Protein AF-A0A9W9UP99-F1 (afdb_monomer_lite)

Secondary structure (DSSP, 8-state):
--HHHHHHIIIIIITT--GGGS-GGGT----PPPPP----------------SS-HHHHHHHHHHHHHHHHHTTT-SS--TTHHHHHHHHHHHHHHHHHT-TTGGG-TTSHHHHHHHHHHHHHHHHH-TTGGG-HHHHHHHHHHHHHHHHHHHTT-TTGGGGHHHHHHHHHH--SHHHHHHHHHHHHHHGGGS-HHHHHHHHHHHHHHHHHHHTT-TTTT----------------

Foldseek 3Di:
DACVLLCVCLPDPLVLDDLVPNDPVLQDDDDDDDDDDDDDDDDDDPPPCPPQLDDSNRLNVLSSLLSVLLVVQVVPPARPPVSVVSLVVSVVVLVVSCVPDPVNVVPLLPLSVLLSLLSVLSSQCSRPQQCLPPPVLQVSLVVNLVSLLVCLPPPPVRNSSSLSSLQSSLLSDQDPVSVVSSVVSLVSCCVPDDNVSSCSSVVLSVQLNVCVVVVHGSSSRSNDDPDPPPPDPDDD

Structure (mmCIF, N/CA/C/O backbone):
data_AF-A0A9W9UP99-F1
#
_entry.id   AF-A0A9W9UP99-F1
#
loop_
_atom_site.group_PDB
_atom_site.id
_atom_site.type_symbol
_atom_site.label_atom_id
_atom_site.label_alt_id
_atom_site.label_comp_id
_atom_site.label_asym_id
_atom_site.label_entity_id
_atom_site.label_seq_id
_atom_site.pdbx_PDB_ins_code
_atom_site.Cartn_x
_atom_site.Cartn_y
_atom_site.Cartn_z
_atom_site.occupancy
_atom_site.B_iso_or_equiv
_atom_site.auth_seq_id
_atom_site.auth_comp_id
_atom_site.auth_asym_id
_atom_site.auth_atom_id
_atom_site.pdbx_PDB_model_num
ATOM 1 N N . MET A 1 1 ? 16.309 1.798 -7.156 1.00 61.31 1 MET A N 1
ATOM 2 C CA . MET A 1 1 ? 15.703 1.018 -6.048 1.00 61.31 1 MET A CA 1
ATOM 3 C C . MET A 1 1 ? 16.059 -0.466 -6.122 1.00 61.31 1 MET A C 1
ATOM 5 O O . MET A 1 1 ? 16.195 -0.955 -7.239 1.00 61.31 1 MET A O 1
ATOM 9 N N . SER A 1 2 ? 16.214 -1.173 -4.991 1.00 70.31 2 SER A N 1
ATOM 10 C CA . SER A 1 2 ? 16.632 -2.596 -4.912 1.00 70.31 2 SER A CA 1
ATOM 11 C C . SER A 1 2 ? 15.657 -3.518 -4.159 1.00 70.31 2 SER A C 1
ATOM 13 O O . SER A 1 2 ? 14.706 -3.074 -3.529 1.00 70.31 2 SER A O 1
ATOM 15 N N . LEU A 1 3 ? 15.921 -4.829 -4.185 1.00 78.19 3 LEU A N 1
ATOM 16 C CA . LEU A 1 3 ? 15.217 -5.852 -3.397 1.00 78.19 3 LEU A CA 1
ATOM 17 C C . LEU A 1 3 ? 15.297 -5.615 -1.867 1.00 78.19 3 LEU A C 1
ATOM 19 O O . LEU A 1 3 ? 14.495 -6.161 -1.113 1.00 78.19 3 LEU A O 1
ATOM 23 N N . SER A 1 4 ? 16.238 -4.786 -1.399 1.00 81.81 4 SER A N 1
ATOM 24 C CA . SER A 1 4 ? 16.529 -4.574 0.026 1.00 81.81 4 SER A CA 1
ATOM 25 C C . SER A 1 4 ? 15.331 -4.047 0.826 1.00 81.81 4 SER A C 1
ATOM 27 O O . SER A 1 4 ? 14.939 -4.653 1.824 1.00 81.81 4 SER A O 1
ATOM 29 N N . TYR A 1 5 ? 14.690 -2.961 0.379 1.00 82.62 5 TYR A N 1
ATOM 30 C CA . TYR A 1 5 ? 13.568 -2.370 1.122 1.00 82.62 5 TYR A CA 1
ATOM 31 C C . TYR A 1 5 ? 12.284 -3.208 1.014 1.00 82.62 5 TYR A C 1
ATOM 33 O O . TYR A 1 5 ? 11.468 -3.208 1.932 1.00 82.62 5 TYR A O 1
ATOM 41 N N . VAL A 1 6 ? 12.118 -3.958 -0.081 1.00 82.00 6 VAL A N 1
ATOM 42 C CA . VAL A 1 6 ? 11.005 -4.902 -0.261 1.00 82.00 6 VAL A CA 1
ATOM 43 C C . VAL A 1 6 ? 11.140 -6.063 0.721 1.00 82.00 6 VAL A C 1
ATOM 45 O O . VAL A 1 6 ? 10.178 -6.404 1.406 1.00 82.00 6 VAL A O 1
ATOM 48 N N . ASN A 1 7 ? 12.349 -6.614 0.860 1.00 85.38 7 ASN A N 1
ATOM 49 C CA . ASN A 1 7 ? 12.640 -7.633 1.865 1.00 85.38 7 ASN A CA 1
ATOM 50 C C . ASN A 1 7 ? 12.453 -7.089 3.282 1.00 85.38 7 ASN A C 1
ATOM 52 O O . ASN A 1 7 ? 11.871 -7.777 4.115 1.00 85.38 7 ASN A O 1
ATOM 56 N N . PHE A 1 8 ? 12.889 -5.853 3.554 1.00 84.81 8 PHE A N 1
ATOM 57 C CA . PHE A 1 8 ? 12.628 -5.199 4.837 1.00 84.81 8 PHE A CA 1
ATOM 58 C C . PHE A 1 8 ? 11.124 -5.124 5.128 1.00 84.81 8 PHE A C 1
ATOM 60 O O . PHE A 1 8 ? 10.683 -5.549 6.194 1.00 84.81 8 PHE A O 1
ATOM 67 N N . PHE A 1 9 ? 10.328 -4.652 4.166 1.00 85.06 9 PHE A N 1
ATOM 68 C CA . PHE A 1 9 ? 8.878 -4.570 4.309 1.00 85.06 9 PHE A CA 1
ATOM 69 C C . PHE A 1 9 ? 8.251 -5.945 4.563 1.00 85.06 9 PHE A C 1
ATOM 71 O O . PHE A 1 9 ? 7.466 -6.106 5.491 1.00 85.06 9 PHE A O 1
ATOM 78 N N . SER A 1 10 ? 8.633 -6.959 3.792 1.00 85.31 10 SER A N 1
ATOM 79 C CA . SER A 1 10 ? 8.100 -8.309 3.965 1.00 85.31 10 SER A CA 1
ATOM 80 C C . SER A 1 10 ? 8.468 -8.920 5.316 1.00 85.31 10 SER A C 1
ATOM 82 O O . SER A 1 10 ? 7.603 -9.389 6.052 1.00 85.31 10 SER A O 1
ATOM 84 N N . GLU A 1 11 ? 9.756 -8.917 5.665 1.00 82.88 11 GLU A N 1
ATOM 85 C CA . GLU A 1 11 ? 10.251 -9.613 6.854 1.00 82.88 11 GLU A CA 1
ATOM 86 C C . GLU A 1 11 ? 9.857 -8.935 8.163 1.00 82.88 11 GLU A C 1
ATOM 88 O O . GLU A 1 11 ? 9.668 -9.626 9.167 1.00 82.88 11 GLU A O 1
ATOM 93 N N . TRP A 1 12 ? 9.738 -7.607 8.160 1.00 79.38 12 TRP A N 1
ATOM 94 C CA . TRP A 1 12 ? 9.535 -6.835 9.383 1.00 79.38 12 TRP A CA 1
ATOM 95 C C . TRP A 1 12 ? 8.151 -6.206 9.482 1.00 79.38 12 TRP A C 1
ATOM 97 O O . TRP A 1 12 ? 7.572 -6.221 10.565 1.00 79.38 12 TRP A O 1
ATOM 107 N N . ILE A 1 13 ? 7.603 -5.693 8.376 1.00 79.19 13 ILE A N 1
ATOM 108 C CA . ILE A 1 13 ? 6.346 -4.933 8.388 1.00 79.19 13 ILE A CA 1
ATOM 109 C C . ILE A 1 13 ? 5.137 -5.838 8.135 1.00 79.19 13 ILE A C 1
ATOM 111 O O . ILE A 1 13 ? 4.171 -5.780 8.891 1.00 79.19 13 ILE A O 1
ATOM 115 N N . LEU A 1 14 ? 5.163 -6.693 7.107 1.00 80.06 14 LEU A N 1
ATOM 116 C CA . LEU A 1 14 ? 4.028 -7.581 6.810 1.00 80.06 14 LEU A CA 1
ATOM 117 C C . LEU A 1 14 ? 3.877 -8.696 7.835 1.00 80.06 14 LEU A C 1
ATOM 119 O O . LEU A 1 14 ? 2.768 -8.988 8.274 1.00 80.06 14 LEU A O 1
ATOM 123 N N . LYS A 1 15 ? 4.996 -9.274 8.279 1.00 80.19 15 LYS A N 1
ATOM 124 C CA . LYS A 1 15 ? 4.998 -10.273 9.356 1.00 80.19 15 LYS A CA 1
ATOM 125 C C . LYS A 1 15 ? 4.692 -9.675 10.736 1.00 80.19 15 LYS A C 1
ATOM 127 O O . LYS A 1 15 ? 4.774 -10.408 11.716 1.00 80.19 15 LYS A O 1
ATOM 132 N N . SER A 1 16 ? 4.351 -8.380 10.803 1.00 66.25 16 SER A N 1
ATOM 133 C CA . SER A 1 16 ? 3.881 -7.661 11.996 1.00 66.25 16 SER A CA 1
ATOM 134 C C . SER A 1 16 ? 4.732 -7.955 13.230 1.00 66.25 16 SER A C 1
ATOM 136 O O . SER A 1 16 ? 4.224 -8.277 14.303 1.00 66.25 16 SER A O 1
ATOM 138 N N . ARG A 1 17 ? 6.060 -7.922 13.057 1.00 65.81 17 ARG A N 1
ATOM 139 C CA . ARG A 1 17 ? 6.986 -8.164 14.164 1.00 65.81 17 ARG A CA 1
ATOM 140 C C . ARG A 1 17 ? 6.977 -6.964 15.096 1.00 65.81 17 ARG A C 1
ATOM 142 O O . ARG A 1 17 ? 6.824 -5.829 14.639 1.00 65.81 17 ARG A O 1
ATOM 149 N N . ASP A 1 18 ? 7.192 -7.230 16.380 1.00 67.88 18 ASP A N 1
ATOM 150 C CA . ASP A 1 18 ? 7.364 -6.186 17.383 1.00 67.88 18 ASP A CA 1
ATOM 151 C C . ASP A 1 18 ? 8.399 -5.156 16.882 1.00 67.88 18 ASP A C 1
ATOM 153 O O . ASP A 1 18 ? 9.537 -5.537 16.561 1.00 67.88 18 ASP A O 1
ATOM 157 N N . PRO A 1 19 ? 8.016 -3.871 16.751 1.00 67.81 19 PRO A N 1
ATOM 158 C CA . PRO A 1 19 ? 8.920 -2.837 16.275 1.00 67.81 19 PRO A CA 1
ATOM 159 C C . PRO A 1 19 ? 10.180 -2.675 17.133 1.00 67.81 19 PRO A C 1
ATOM 161 O O . PRO A 1 19 ? 11.185 -2.188 16.609 1.00 67.81 19 PRO A O 1
ATOM 164 N N . GLU A 1 20 ? 10.159 -3.089 18.405 1.00 66.31 20 GLU A N 1
ATOM 165 C CA . GLU A 1 20 ? 11.327 -3.065 19.298 1.00 66.31 20 GLU A CA 1
ATOM 166 C C . GLU A 1 20 ? 12.434 -4.038 18.859 1.00 66.31 20 GLU A C 1
ATOM 168 O O . GLU A 1 20 ? 13.591 -3.881 19.243 1.00 66.31 20 GLU A O 1
ATOM 173 N N . ILE A 1 21 ? 12.110 -5.011 18.001 1.00 63.62 21 ILE A N 1
ATOM 174 C CA . ILE A 1 21 ? 13.052 -6.017 17.489 1.00 63.62 21 ILE A CA 1
ATOM 175 C C . ILE A 1 21 ? 13.671 -5.572 16.148 1.00 63.62 21 ILE A C 1
ATOM 177 O O . ILE A 1 21 ? 14.604 -6.210 15.659 1.00 63.62 21 ILE A O 1
ATOM 181 N N . ILE A 1 22 ? 13.197 -4.474 15.537 1.00 66.81 22 ILE A N 1
ATOM 182 C CA . ILE A 1 22 ? 13.745 -3.973 14.266 1.00 66.81 22 ILE A CA 1
ATOM 183 C C . ILE A 1 22 ? 15.169 -3.431 14.506 1.00 66.81 22 ILE A C 1
ATOM 185 O O . ILE A 1 22 ? 15.303 -2.420 15.200 1.00 66.81 22 ILE A O 1
ATOM 189 N N . PRO A 1 23 ? 16.223 -4.029 13.910 1.00 60.41 23 PRO A N 1
ATOM 190 C CA . PRO A 1 23 ? 17.607 -3.647 14.188 1.00 60.41 23 PRO A CA 1
ATOM 191 C C . PRO A 1 23 ? 17.914 -2.193 13.779 1.00 60.41 23 PRO A C 1
ATOM 193 O O . PRO A 1 23 ? 17.614 -1.768 12.657 1.00 60.41 23 PRO A O 1
ATOM 196 N N . ASP A 1 24 ? 18.516 -1.415 14.686 1.00 57.28 24 ASP A N 1
ATOM 197 C CA . ASP A 1 24 ? 18.863 0.003 14.474 1.00 57.28 24 ASP A CA 1
ATOM 198 C C . ASP A 1 24 ? 19.991 0.220 13.457 1.00 57.28 24 ASP A C 1
ATOM 200 O O . ASP A 1 24 ? 20.064 1.243 12.768 1.00 57.28 24 ASP A O 1
ATOM 204 N N . ASP A 1 25 ? 20.853 -0.774 13.323 1.00 51.09 25 ASP A N 1
ATOM 205 C CA . ASP A 1 25 ? 22.004 -0.862 12.433 1.00 51.09 25 ASP A CA 1
ATOM 206 C C . ASP A 1 25 ? 21.633 -0.966 10.945 1.00 51.09 25 ASP A C 1
ATOM 208 O O . ASP A 1 25 ? 22.472 -0.690 10.089 1.00 51.09 25 ASP A O 1
ATOM 212 N N . ILE A 1 26 ? 20.362 -1.223 10.613 1.00 52.69 26 ILE A N 1
ATOM 213 C CA . ILE A 1 26 ? 19.856 -1.136 9.232 1.00 52.69 26 ILE A CA 1
ATOM 214 C C . ILE A 1 26 ? 19.637 0.339 8.808 1.00 52.69 26 ILE A C 1
ATOM 216 O O . ILE A 1 26 ? 19.602 0.646 7.617 1.00 52.69 26 ILE A O 1
ATOM 220 N N . ALA A 1 27 ? 19.562 1.285 9.760 1.00 44.72 27 ALA A N 1
ATOM 221 C CA . ALA A 1 27 ? 19.281 2.706 9.499 1.00 44.72 27 ALA A CA 1
ATOM 222 C C . ALA A 1 27 ? 20.330 3.706 10.048 1.00 44.72 27 ALA A C 1
ATOM 224 O O . ALA A 1 27 ? 20.298 4.886 9.687 1.00 44.72 27 ALA A O 1
ATOM 225 N N . GLY A 1 28 ? 21.280 3.277 10.884 1.00 35.28 28 GLY A N 1
ATOM 226 C CA . GLY A 1 28 ? 22.115 4.146 11.728 1.00 35.28 28 GLY A CA 1
ATOM 227 C C . GLY A 1 28 ? 22.890 5.272 11.024 1.00 35.28 28 GLY A C 1
ATOM 228 O O . GLY A 1 28 ? 23.919 5.046 10.386 1.00 35.28 28 GLY A O 1
ATOM 229 N N . GLY A 1 29 ? 22.421 6.515 11.165 1.00 34.72 29 GLY A N 1
ATOM 230 C CA . GLY A 1 29 ? 23.168 7.722 10.804 1.00 34.72 29 GLY A CA 1
ATOM 231 C C . GLY A 1 29 ? 22.335 8.990 10.953 1.00 34.72 29 GLY A C 1
ATOM 232 O O . GLY A 1 29 ? 21.559 9.327 10.066 1.00 34.72 29 GLY A O 1
ATOM 233 N N . GLN A 1 30 ? 22.512 9.701 12.070 1.00 34.34 30 GLN A N 1
ATOM 234 C CA . GLN A 1 30 ? 22.048 11.080 12.206 1.00 34.34 30 GLN A CA 1
ATOM 235 C C . GLN A 1 30 ? 22.636 11.932 11.075 1.00 34.34 30 GLN A C 1
ATOM 237 O O . GLN A 1 30 ? 23.843 11.895 10.831 1.00 34.34 30 GLN A O 1
ATOM 242 N N . ALA A 1 31 ? 21.794 12.712 10.401 1.00 33.53 31 ALA A N 1
ATOM 243 C CA . ALA A 1 31 ? 22.246 13.703 9.438 1.00 33.53 31 ALA A CA 1
ATOM 244 C C . ALA A 1 31 ? 23.103 14.759 10.160 1.00 33.53 31 ALA A C 1
ATOM 246 O O . ALA A 1 31 ? 22.591 15.556 10.944 1.00 33.53 31 ALA A O 1
ATOM 247 N N . SER A 1 32 ? 24.413 14.754 9.908 1.00 29.27 32 SER A N 1
ATOM 248 C CA . SER A 1 32 ? 25.272 15.916 10.158 1.00 29.27 32 SER A CA 1
ATOM 249 C C . SER A 1 32 ? 25.276 16.831 8.926 1.00 29.27 32 SER A C 1
ATOM 251 O O . SER A 1 32 ? 25.197 16.331 7.802 1.00 29.27 32 SER A O 1
ATOM 253 N N . PRO A 1 33 ? 25.364 18.160 9.108 1.00 31.75 33 PRO A N 1
ATOM 254 C CA . PRO A 1 33 ? 25.247 19.129 8.023 1.00 31.75 33 PRO A CA 1
ATOM 255 C C . PRO A 1 33 ? 26.478 19.105 7.107 1.00 31.75 33 PRO A C 1
ATOM 257 O O . PRO A 1 33 ? 27.619 19.135 7.570 1.00 31.75 33 PRO A O 1
ATOM 260 N N . ILE A 1 34 ? 26.238 19.075 5.794 1.00 31.03 34 ILE A N 1
ATOM 261 C CA . ILE A 1 34 ? 27.274 19.139 4.758 1.00 31.03 34 ILE A CA 1
ATOM 262 C C . ILE A 1 34 ? 27.926 20.527 4.792 1.00 31.03 34 ILE A C 1
ATOM 264 O O . ILE A 1 34 ? 27.272 21.542 4.556 1.00 31.03 34 ILE A O 1
ATOM 268 N N . ALA A 1 35 ? 29.228 20.559 5.080 1.00 29.83 35 ALA A N 1
ATOM 269 C CA . ALA A 1 35 ? 30.069 21.737 4.926 1.00 29.83 35 ALA A CA 1
ATOM 270 C C . ALA A 1 35 ? 30.446 21.936 3.449 1.00 29.83 35 ALA A C 1
ATOM 272 O O . ALA A 1 35 ? 30.896 21.014 2.769 1.00 29.83 35 ALA A O 1
ATOM 273 N N . THR A 1 36 ? 30.272 23.164 2.971 1.00 35.72 36 THR A N 1
ATOM 274 C CA . THR A 1 36 ? 30.598 23.632 1.622 1.00 35.72 36 THR A CA 1
ATOM 275 C C . THR A 1 36 ? 32.110 23.640 1.376 1.00 35.72 36 THR A C 1
ATOM 277 O O . THR A 1 36 ? 32.850 24.268 2.130 1.00 35.72 36 THR A O 1
ATOM 280 N N . ALA A 1 37 ? 32.568 23.050 0.269 1.00 30.91 37 ALA A N 1
ATOM 281 C CA . ALA A 1 37 ? 33.884 23.339 -0.303 1.00 30.91 37 ALA A CA 1
ATOM 282 C C . ALA A 1 37 ? 33.800 23.409 -1.838 1.00 30.91 37 ALA A C 1
ATOM 284 O O . ALA A 1 37 ? 33.371 22.467 -2.499 1.00 30.91 37 ALA A O 1
ATOM 285 N N . GLN A 1 38 ? 34.182 24.566 -2.385 1.00 34.59 38 GLN A N 1
ATOM 286 C CA . GLN A 1 38 ? 34.299 24.859 -3.816 1.00 34.59 38 GLN A CA 1
ATOM 287 C C . GLN A 1 38 ? 35.586 24.257 -4.410 1.00 34.59 38 GLN A C 1
ATOM 289 O O . GLN A 1 38 ? 36.619 24.260 -3.743 1.00 34.59 38 GLN A O 1
ATOM 294 N N . GLY A 1 39 ? 35.555 23.860 -5.692 1.00 29.34 39 GLY A N 1
ATOM 295 C CA . GLY A 1 39 ? 36.766 23.482 -6.439 1.00 29.34 39 GLY A CA 1
ATOM 296 C C . GLY A 1 39 ? 36.571 22.954 -7.875 1.00 29.34 39 GLY A C 1
ATOM 297 O O . GLY A 1 39 ? 36.727 21.768 -8.101 1.00 29.34 39 GLY A O 1
ATOM 298 N N . VAL A 1 40 ? 36.246 23.852 -8.818 1.00 33.53 40 VAL A N 1
ATOM 299 C CA . VAL A 1 40 ? 36.766 24.005 -10.210 1.00 33.53 40 VAL A CA 1
ATOM 300 C C . VAL A 1 40 ? 36.931 22.786 -11.177 1.00 33.53 40 VAL A C 1
ATOM 302 O O . VAL A 1 40 ? 37.865 22.007 -11.053 1.00 33.53 40 VAL A O 1
ATOM 305 N N . ASN A 1 41 ? 36.101 22.798 -12.244 1.00 34.28 41 ASN A N 1
ATOM 306 C CA . ASN A 1 41 ? 36.260 22.436 -13.687 1.00 34.28 41 ASN A CA 1
ATOM 307 C C . ASN A 1 41 ? 36.872 21.096 -14.192 1.00 34.28 41 ASN A C 1
ATOM 309 O O . ASN A 1 41 ? 38.082 20.915 -14.165 1.00 34.28 41 ASN A O 1
ATOM 313 N N . GLN A 1 42 ? 36.020 20.294 -14.877 1.00 36.00 42 GLN A N 1
ATOM 314 C CA . GLN A 1 42 ? 35.989 19.923 -16.331 1.00 36.00 42 GLN A CA 1
ATOM 315 C C . GLN A 1 42 ? 36.735 18.613 -16.699 1.00 36.00 42 GLN A C 1
ATOM 317 O O . GLN A 1 42 ? 37.829 18.394 -16.210 1.00 36.00 42 GLN A O 1
ATOM 322 N N . LEU A 1 43 ? 36.275 17.689 -17.563 1.00 32.62 43 LEU A N 1
ATOM 323 C CA . LEU A 1 43 ? 35.226 17.642 -18.599 1.00 32.62 43 LEU A CA 1
ATOM 324 C C . LEU A 1 43 ? 34.903 16.166 -18.961 1.00 32.62 43 LEU A C 1
ATOM 326 O O . LEU A 1 43 ? 35.809 15.341 -19.009 1.00 32.62 43 LEU A O 1
ATOM 330 N N . ALA A 1 44 ? 33.641 15.928 -19.342 1.00 38.28 44 ALA A N 1
ATOM 331 C CA . ALA A 1 44 ? 33.129 14.884 -20.245 1.00 38.28 44 ALA A CA 1
ATOM 332 C C . ALA A 1 44 ? 33.249 13.399 -19.833 1.00 38.28 44 ALA A C 1
ATOM 334 O O . ALA A 1 44 ? 34.084 12.656 -20.343 1.00 38.28 44 ALA A O 1
ATOM 335 N N . ALA A 1 45 ? 32.288 12.947 -19.027 1.00 34.62 45 ALA A N 1
ATOM 336 C CA . ALA A 1 45 ? 31.721 11.607 -19.149 1.00 34.62 45 ALA A CA 1
ATOM 337 C C . ALA A 1 45 ? 30.210 11.762 -19.381 1.00 34.62 45 ALA A C 1
ATOM 339 O O . ALA A 1 45 ? 29.585 12.668 -18.830 1.00 34.62 45 ALA A O 1
ATOM 340 N N . GLU A 1 46 ? 29.657 10.944 -20.269 1.00 38.41 46 GLU A N 1
ATOM 341 C CA . GLU A 1 46 ? 28.227 10.847 -20.550 1.00 38.41 46 GLU A CA 1
ATOM 342 C C . GLU A 1 46 ? 27.501 10.402 -19.273 1.00 38.41 46 GLU A C 1
ATOM 344 O O . GLU A 1 46 ? 27.457 9.217 -18.952 1.00 38.41 46 GLU A O 1
ATOM 349 N N . ASN A 1 47 ? 26.979 11.361 -18.510 1.00 35.81 47 ASN A N 1
ATOM 350 C CA . ASN A 1 47 ? 26.164 11.074 -17.339 1.00 35.81 47 ASN A CA 1
ATOM 351 C C . ASN A 1 47 ? 24.744 10.738 -17.800 1.00 35.81 47 ASN A C 1
ATOM 353 O O . ASN A 1 47 ? 23.903 11.621 -17.967 1.00 35.81 47 ASN A O 1
ATOM 357 N N . ASP A 1 48 ? 24.475 9.444 -17.949 1.00 43.00 48 ASP A N 1
ATOM 358 C CA . ASP A 1 48 ? 23.142 8.874 -17.736 1.00 43.00 48 ASP A CA 1
ATOM 359 C C . ASP A 1 48 ? 22.811 8.922 -16.228 1.00 43.00 48 ASP A C 1
ATOM 361 O O . ASP A 1 48 ? 22.575 7.911 -15.570 1.00 43.00 48 ASP A O 1
ATOM 365 N N . ASP A 1 49 ? 22.874 10.123 -15.641 1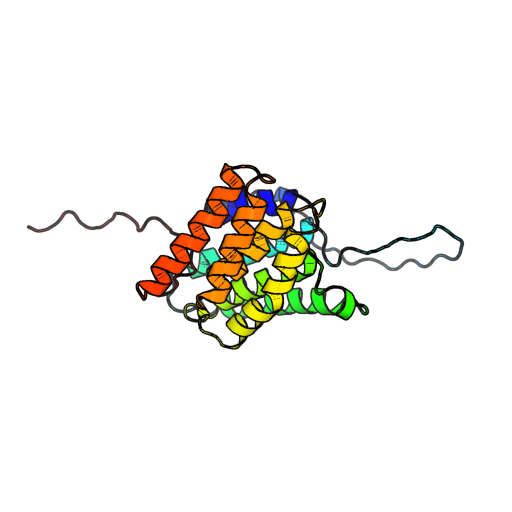.00 42.31 49 ASP A N 1
ATOM 366 C CA . ASP A 1 49 ? 22.533 10.368 -14.241 1.00 42.31 49 ASP A CA 1
ATOM 367 C C . ASP A 1 49 ? 21.018 10.510 -14.144 1.00 42.31 49 ASP A C 1
ATOM 369 O O . ASP A 1 49 ? 20.460 11.586 -13.910 1.00 42.31 49 ASP A O 1
ATOM 373 N N . THR A 1 50 ? 20.321 9.386 -14.291 1.00 48.91 50 THR A N 1
ATOM 374 C CA . THR A 1 50 ? 18.984 9.277 -13.713 1.00 48.91 50 THR A CA 1
ATOM 375 C C . THR A 1 50 ? 19.165 9.169 -12.199 1.00 48.91 50 THR A C 1
ATOM 377 O O . THR A 1 50 ? 19.113 8.084 -11.624 1.00 48.91 50 THR A O 1
ATOM 380 N N . GLN A 1 51 ? 19.465 10.295 -11.546 1.00 53.25 51 GLN A N 1
ATOM 381 C CA . GLN A 1 51 ? 19.605 10.358 -10.096 1.00 53.25 51 GLN A CA 1
ATOM 382 C C . GLN A 1 51 ? 18.285 9.863 -9.473 1.00 53.25 51 GLN A C 1
ATOM 384 O O . GLN A 1 51 ? 17.217 10.446 -9.701 1.00 53.25 51 GLN A O 1
ATOM 389 N N . SER A 1 52 ? 18.371 8.743 -8.748 1.00 58.78 52 SER A N 1
ATOM 390 C CA . SER A 1 52 ? 17.300 8.170 -7.920 1.00 58.78 52 SER A CA 1
ATOM 391 C C . SER A 1 52 ? 16.735 9.280 -7.032 1.00 58.78 52 SER A C 1
ATOM 393 O O . SER A 1 52 ? 17.514 9.961 -6.364 1.00 58.78 52 SER A O 1
ATOM 395 N N . ILE A 1 53 ? 15.413 9.485 -7.030 1.00 65.56 53 ILE A N 1
ATOM 396 C CA . ILE A 1 53 ? 14.766 10.533 -6.208 1.00 65.56 53 ILE A CA 1
ATOM 397 C C . ILE A 1 53 ? 15.013 10.248 -4.725 1.00 65.56 53 ILE A C 1
ATOM 399 O O . ILE A 1 53 ? 15.212 11.154 -3.925 1.00 65.56 53 ILE A O 1
ATOM 403 N N . ILE A 1 54 ? 15.012 8.964 -4.385 1.00 74.50 54 ILE A N 1
ATOM 404 C CA . ILE A 1 54 ? 15.219 8.450 -3.043 1.00 74.50 54 ILE A CA 1
ATOM 405 C C . ILE A 1 54 ? 16.084 7.196 -3.132 1.00 74.50 54 ILE A C 1
ATOM 407 O O . ILE A 1 54 ? 15.883 6.367 -4.025 1.00 74.50 54 ILE A O 1
ATOM 411 N N . ASP A 1 55 ? 17.067 7.054 -2.247 1.00 81.62 55 ASP A N 1
ATOM 412 C CA . ASP A 1 55 ? 17.844 5.816 -2.155 1.00 81.62 55 ASP A CA 1
ATOM 413 C C . ASP A 1 55 ? 17.137 4.765 -1.273 1.00 81.62 55 ASP A C 1
ATOM 415 O O . ASP A 1 55 ? 16.181 5.050 -0.545 1.00 81.62 55 ASP A O 1
ATOM 419 N N . ASP A 1 56 ? 17.594 3.510 -1.330 1.00 81.06 56 ASP A N 1
ATOM 420 C CA . ASP A 1 56 ? 16.958 2.425 -0.570 1.00 81.06 56 ASP A CA 1
ATOM 421 C C . ASP A 1 56 ? 17.018 2.649 0.947 1.00 81.06 56 ASP A C 1
ATOM 423 O O . ASP A 1 56 ? 16.141 2.190 1.678 1.00 81.06 56 ASP A O 1
ATOM 427 N N . ARG A 1 57 ? 18.038 3.358 1.441 1.00 83.44 57 ARG A N 1
ATOM 428 C CA . ARG A 1 57 ? 18.216 3.617 2.870 1.00 83.44 57 ARG A CA 1
ATOM 429 C C . ARG A 1 57 ? 17.191 4.630 3.361 1.00 83.44 57 ARG A C 1
ATOM 431 O O . ARG A 1 57 ? 16.575 4.422 4.406 1.00 83.44 57 ARG A O 1
ATOM 438 N N . GLN A 1 58 ? 16.993 5.704 2.607 1.00 85.38 58 GLN A N 1
ATOM 439 C CA . GLN A 1 58 ? 15.954 6.693 2.858 1.00 85.38 58 GLN A CA 1
ATOM 440 C C . GLN A 1 58 ? 14.566 6.038 2.800 1.00 85.38 58 GLN A C 1
ATOM 442 O O . GLN A 1 58 ? 13.761 6.239 3.710 1.00 85.38 58 GLN A O 1
ATOM 447 N N . MET A 1 59 ? 14.316 5.171 1.810 1.00 86.94 59 MET A N 1
ATOM 448 C CA . MET A 1 59 ? 13.063 4.413 1.703 1.00 86.94 59 MET A CA 1
ATOM 449 C C . MET A 1 59 ? 12.821 3.508 2.923 1.00 86.94 59 MET A C 1
ATOM 451 O O . MET A 1 59 ? 11.738 3.537 3.506 1.00 86.94 59 MET A O 1
ATOM 455 N N . ILE A 1 60 ? 13.828 2.745 3.365 1.00 87.94 60 ILE A N 1
ATOM 456 C CA . ILE A 1 60 ? 13.737 1.919 4.584 1.00 87.94 60 ILE A CA 1
AT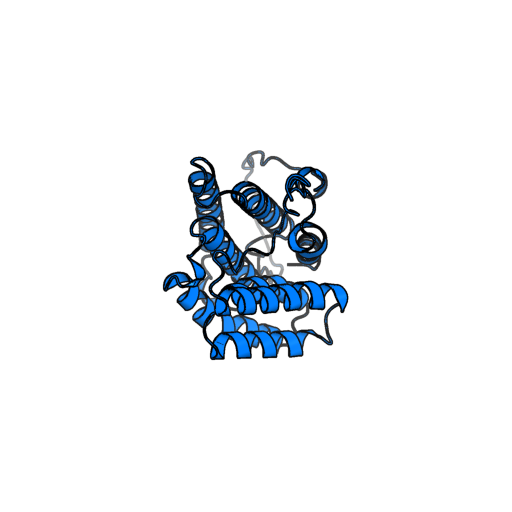OM 457 C C . ILE A 1 60 ? 13.456 2.790 5.816 1.00 87.94 60 ILE A C 1
ATOM 459 O O . ILE A 1 60 ? 12.615 2.435 6.644 1.00 87.94 60 ILE A O 1
ATOM 463 N N . GLY A 1 61 ? 14.117 3.946 5.928 1.00 88.56 61 GLY A N 1
ATOM 464 C CA . GLY A 1 61 ? 13.895 4.900 7.013 1.00 88.56 61 GLY A CA 1
ATOM 465 C C . GLY A 1 61 ? 12.451 5.406 7.071 1.00 88.56 61 GLY A C 1
ATOM 466 O O . GLY A 1 61 ? 11.850 5.428 8.150 1.00 88.56 61 GLY A O 1
ATOM 467 N N . LEU A 1 62 ? 11.870 5.752 5.918 1.00 90.44 62 LEU A N 1
ATOM 468 C CA . LEU A 1 62 ? 10.463 6.146 5.812 1.00 90.44 62 LEU A CA 1
ATOM 469 C C . LEU A 1 62 ? 9.529 4.991 6.178 1.00 90.44 62 LEU A C 1
ATOM 471 O O . LEU A 1 62 ? 8.662 5.162 7.032 1.00 90.44 62 LEU A O 1
ATOM 475 N N . LEU A 1 63 ? 9.739 3.803 5.602 1.00 90.88 63 LEU A N 1
ATOM 476 C CA . LEU A 1 63 ? 8.939 2.611 5.891 1.00 90.88 63 LEU A CA 1
ATOM 477 C C . LEU A 1 63 ? 8.923 2.280 7.384 1.00 90.88 63 LEU A C 1
ATOM 479 O O . LEU A 1 63 ? 7.856 2.046 7.946 1.00 90.88 63 LEU A O 1
ATOM 483 N N . ARG A 1 64 ? 10.085 2.317 8.047 1.00 89.00 64 ARG A N 1
ATOM 484 C CA . ARG A 1 64 ? 10.194 2.071 9.490 1.00 89.00 64 ARG A CA 1
ATOM 485 C C . ARG A 1 64 ? 9.418 3.109 10.298 1.00 89.00 64 ARG A C 1
ATOM 487 O O . ARG A 1 64 ? 8.686 2.742 11.210 1.00 89.00 64 ARG A O 1
ATOM 494 N N . ARG A 1 65 ? 9.555 4.399 9.979 1.00 91.75 65 ARG A N 1
ATOM 495 C CA . ARG A 1 65 ? 8.869 5.481 10.710 1.00 91.75 65 ARG A CA 1
ATOM 496 C C . ARG A 1 65 ? 7.355 5.433 10.529 1.00 91.75 65 ARG A C 1
ATOM 498 O O . ARG A 1 65 ? 6.632 5.631 11.502 1.00 91.75 65 ARG A O 1
ATOM 505 N N . ILE A 1 66 ? 6.880 5.132 9.321 1.00 92.12 66 ILE A N 1
ATOM 506 C CA . ILE A 1 66 ? 5.446 4.963 9.060 1.00 92.12 66 ILE A CA 1
ATOM 507 C C . ILE A 1 66 ? 4.927 3.697 9.753 1.00 92.12 66 ILE A C 1
ATOM 509 O O . ILE A 1 66 ? 3.866 3.745 10.368 1.00 92.12 66 ILE A O 1
ATOM 513 N N . TYR A 1 67 ? 5.691 2.599 9.744 1.00 90.69 67 TYR A N 1
ATOM 514 C CA . TYR A 1 67 ? 5.342 1.380 10.478 1.00 90.69 67 TYR A CA 1
ATOM 515 C C . TYR A 1 67 ? 5.199 1.626 11.979 1.00 90.69 67 TYR A C 1
ATOM 517 O O . TYR A 1 67 ? 4.192 1.245 12.563 1.00 90.69 67 TYR A O 1
ATOM 525 N N . LEU A 1 68 ? 6.167 2.312 12.595 1.00 88.62 68 LEU A N 1
ATOM 526 C CA . LEU A 1 68 ? 6.117 2.672 14.014 1.00 88.62 68 LEU A CA 1
ATOM 527 C C . LEU A 1 68 ? 4.868 3.488 14.343 1.00 88.62 68 LEU A C 1
ATOM 529 O O . LEU A 1 68 ? 4.192 3.214 15.331 1.00 88.62 68 LEU A O 1
ATOM 533 N N . LEU A 1 69 ? 4.537 4.460 13.494 1.00 89.38 69 LEU A N 1
ATOM 534 C CA . LEU A 1 69 ? 3.327 5.254 13.650 1.00 89.38 69 LEU A CA 1
ATOM 535 C C . LEU A 1 69 ? 2.057 4.397 13.496 1.00 89.38 69 LEU A C 1
ATOM 537 O O . LEU A 1 69 ? 1.119 4.542 14.279 1.00 89.38 69 LEU A O 1
ATOM 541 N N . HIS A 1 70 ? 2.026 3.490 12.515 1.00 89.44 70 HIS A N 1
ATOM 542 C CA . HIS A 1 70 ? 0.913 2.563 12.310 1.00 89.44 70 HIS A CA 1
ATOM 543 C C . HIS A 1 70 ? 0.706 1.678 13.545 1.00 89.44 70 HIS A C 1
ATOM 545 O O . HIS A 1 70 ? -0.395 1.617 14.086 1.00 89.44 70 HIS A O 1
ATOM 551 N N . TRP A 1 71 ? 1.786 1.083 14.048 1.00 85.56 71 TRP A N 1
ATOM 552 C CA . TRP A 1 71 ? 1.779 0.256 15.248 1.00 85.56 71 TRP A CA 1
ATOM 553 C C . TRP A 1 71 ? 1.278 1.025 16.475 1.00 85.56 71 TRP A C 1
ATOM 555 O O . TRP A 1 71 ? 0.425 0.543 17.210 1.00 85.56 71 TRP A O 1
ATOM 565 N N . GLN A 1 72 ? 1.754 2.254 16.690 1.00 84.25 72 GLN A N 1
ATOM 566 C CA . GLN A 1 72 ? 1.355 3.091 17.832 1.00 84.25 72 GLN A CA 1
ATOM 567 C C . GLN A 1 72 ? -0.117 3.529 17.799 1.00 84.25 72 GLN A C 1
ATOM 569 O O . GLN A 1 72 ? -0.665 3.908 18.833 1.00 84.25 72 GLN A O 1
ATOM 574 N N . THR A 1 73 ? -0.752 3.509 16.627 1.00 80.88 73 THR A N 1
ATOM 575 C CA . THR A 1 73 ? -2.136 3.970 16.411 1.00 80.88 73 THR A CA 1
ATOM 576 C C . THR A 1 73 ? -3.124 2.815 16.227 1.00 80.88 73 THR A C 1
ATOM 578 O O . THR A 1 73 ? -4.315 3.032 15.990 1.00 80.88 73 THR A O 1
ATOM 581 N N . GLU A 1 74 ? -2.655 1.573 16.321 1.00 75.44 74 GLU A N 1
ATOM 582 C CA . GLU A 1 74 ? -3.449 0.364 16.112 1.00 75.44 74 GLU A CA 1
ATOM 583 C C . GLU A 1 74 ? -4.609 0.246 17.112 1.00 75.44 74 GLU A C 1
ATOM 585 O O . GLU A 1 74 ? -5.759 0.109 16.699 1.00 75.44 74 GLU A O 1
ATOM 590 N N . ASP A 1 75 ? -4.338 0.433 18.404 1.00 67.44 75 ASP A N 1
ATOM 591 C CA . ASP A 1 75 ? -5.337 0.251 19.472 1.00 67.44 75 ASP A CA 1
ATOM 592 C C . ASP A 1 75 ? -6.300 1.435 19.628 1.00 67.44 75 ASP A C 1
ATOM 594 O O . ASP A 1 75 ? -7.199 1.428 20.471 1.00 67.44 75 ASP A O 1
ATOM 598 N N . THR A 1 76 ? -6.108 2.496 18.846 1.00 62.88 76 THR A N 1
ATOM 599 C CA . THR A 1 76 ? -6.852 3.739 19.015 1.00 62.88 76 THR A CA 1
ATOM 600 C C . THR A 1 76 ? -7.802 3.967 17.850 1.00 62.88 76 THR A C 1
ATOM 602 O O . THR A 1 76 ? -7.376 4.153 16.712 1.00 62.88 76 THR A O 1
ATOM 605 N N . SER A 1 77 ? -9.105 4.034 18.132 1.00 62.72 77 SER A N 1
ATOM 606 C CA . SER A 1 77 ? -10.124 4.447 17.150 1.00 62.72 77 SER A CA 1
ATOM 607 C C . SER A 1 77 ? -9.963 5.908 16.708 1.00 62.72 77 SER A C 1
ATOM 609 O O . SER A 1 77 ? -10.531 6.325 15.700 1.00 62.72 77 SER A O 1
ATOM 611 N N . THR A 1 78 ? -9.190 6.690 17.463 1.00 63.28 78 THR A N 1
ATOM 612 C CA . THR A 1 78 ? -8.839 8.082 17.180 1.00 63.28 78 THR A CA 1
ATOM 613 C C . THR A 1 78 ? -7.322 8.242 17.222 1.00 63.28 78 THR A C 1
ATOM 615 O O . THR A 1 78 ? -6.735 7.840 18.228 1.00 63.28 78 THR A O 1
ATOM 618 N N . PRO A 1 79 ? -6.684 8.865 16.216 1.00 64.50 79 PRO A N 1
ATOM 619 C CA . PRO A 1 79 ? -5.249 9.124 16.252 1.00 64.50 79 PRO A CA 1
ATOM 620 C C . PRO A 1 79 ? -4.874 9.870 17.535 1.00 64.50 79 PRO A C 1
ATOM 622 O O . PRO A 1 79 ? -5.560 10.819 17.926 1.00 64.50 79 PRO A O 1
ATOM 625 N N . SER A 1 80 ? -3.792 9.458 18.194 1.00 68.75 80 SER A N 1
ATOM 626 C CA . SER A 1 80 ? -3.294 10.169 19.372 1.00 68.75 80 SER A CA 1
ATOM 627 C C . SER A 1 80 ? -2.945 11.627 19.026 1.00 68.75 80 SER A C 1
ATOM 629 O O . SER A 1 80 ? -2.661 11.969 17.873 1.00 68.75 80 SER A O 1
ATOM 631 N N . SER A 1 81 ? -2.906 12.506 20.034 1.00 69.38 81 SER A N 1
ATOM 632 C CA . SER A 1 81 ? -2.500 13.910 19.847 1.00 69.38 81 SER A CA 1
ATOM 633 C C . SER A 1 81 ? -1.083 14.061 19.275 1.00 69.38 81 SER A C 1
ATOM 635 O O . SER A 1 81 ? -0.755 15.112 18.725 1.00 69.38 81 SER A O 1
ATOM 637 N N . THR A 1 82 ? -0.255 13.016 19.363 1.00 78.69 82 THR A N 1
ATOM 638 C CA . THR A 1 82 ? 1.097 12.955 18.796 1.00 78.69 82 THR A CA 1
ATOM 639 C C . THR A 1 82 ? 1.143 12.324 17.402 1.00 78.69 82 THR A C 1
ATOM 641 O O . THR A 1 82 ? 2.028 12.676 16.623 1.00 78.69 82 THR A O 1
ATOM 644 N N . ALA A 1 83 ? 0.181 11.467 17.045 1.00 79.81 83 ALA A N 1
ATOM 645 C CA . ALA A 1 83 ? 0.147 10.777 15.757 1.00 79.81 83 ALA A CA 1
ATOM 646 C C . ALA A 1 83 ? -0.086 11.732 14.579 1.00 79.81 83 ALA A C 1
ATOM 648 O O . ALA A 1 83 ? 0.576 11.616 13.550 1.00 79.81 83 ALA A O 1
ATOM 649 N N . ILE A 1 84 ? -0.982 12.714 14.732 1.00 81.75 84 ILE A N 1
ATOM 650 C CA . ILE A 1 84 ? -1.282 13.686 13.667 1.00 81.75 84 ILE A CA 1
ATOM 651 C C . ILE A 1 84 ? -0.050 14.552 13.330 1.00 81.75 84 ILE A C 1
ATOM 653 O O . ILE A 1 84 ? 0.312 14.616 12.153 1.00 81.75 84 ILE A O 1
ATOM 657 N N . PRO A 1 85 ? 0.647 15.183 14.301 1.00 84.75 85 PRO A N 1
ATOM 658 C CA . PRO A 1 85 ? 1.888 15.906 14.018 1.00 84.75 85 PRO A CA 1
ATOM 659 C C . PRO A 1 85 ? 2.983 15.039 13.384 1.00 84.75 85 PRO A C 1
ATOM 661 O O . PRO A 1 85 ? 3.677 15.499 12.478 1.00 84.75 85 PRO A O 1
ATOM 664 N N . GLN A 1 86 ? 3.137 13.786 13.829 1.00 86.69 86 GLN A N 1
ATOM 665 C CA . GLN A 1 86 ? 4.124 12.859 13.266 1.00 86.69 86 GLN A CA 1
ATOM 666 C C . GLN A 1 86 ? 3.795 12.485 11.815 1.00 86.69 86 GLN A C 1
ATOM 668 O O . GLN A 1 86 ? 4.672 12.558 10.954 1.00 86.69 86 GLN A O 1
ATOM 673 N N . ALA A 1 87 ? 2.531 12.159 11.526 1.00 85.56 87 ALA A N 1
ATOM 674 C CA . ALA A 1 87 ? 2.060 11.900 10.168 1.00 85.56 87 ALA A CA 1
ATOM 675 C C . ALA A 1 87 ? 2.258 13.118 9.261 1.00 85.56 87 ALA A C 1
ATOM 677 O O . ALA A 1 87 ? 2.734 12.984 8.138 1.00 85.56 87 ALA A O 1
ATOM 678 N N . PHE A 1 88 ? 1.956 14.317 9.766 1.00 84.69 88 PHE A N 1
ATOM 679 C CA . PHE A 1 88 ? 2.149 15.554 9.020 1.00 84.69 88 PHE A CA 1
ATOM 680 C C . PHE A 1 88 ? 3.625 15.812 8.698 1.00 84.69 88 PHE A C 1
ATOM 682 O O . PHE A 1 88 ? 3.943 16.184 7.572 1.00 84.69 88 PHE A O 1
ATOM 689 N N . SER A 1 89 ? 4.536 15.574 9.647 1.00 87.31 89 SER A N 1
ATOM 690 C CA . SER A 1 89 ? 5.979 15.675 9.394 1.00 87.31 89 SER A CA 1
ATOM 691 C C . SER A 1 89 ? 6.440 14.692 8.317 1.00 87.31 89 SER A C 1
ATOM 693 O O . SER A 1 89 ? 7.246 15.067 7.471 1.00 87.31 89 SER A O 1
ATOM 695 N N . LEU A 1 90 ? 5.924 13.458 8.329 1.00 88.56 90 LEU A N 1
ATOM 696 C CA . LEU A 1 90 ? 6.223 12.454 7.304 1.00 88.56 90 LEU A CA 1
ATOM 697 C C . LEU A 1 90 ? 5.642 12.845 5.939 1.00 88.56 90 LEU A C 1
ATOM 699 O O . LEU A 1 90 ? 6.305 12.665 4.924 1.00 88.56 90 LEU A O 1
ATOM 703 N N . TRP A 1 91 ? 4.446 13.438 5.895 1.00 87.00 91 TRP A N 1
ATOM 704 C CA . TRP A 1 91 ? 3.881 13.977 4.655 1.00 87.00 91 TRP A CA 1
ATOM 705 C C . TRP A 1 91 ? 4.702 15.119 4.069 1.00 87.00 91 TRP A C 1
ATOM 707 O O . TRP A 1 91 ? 4.880 15.149 2.855 1.00 87.00 91 TRP A O 1
ATOM 717 N N . GLN A 1 92 ? 5.181 16.057 4.894 1.00 84.56 92 GLN A N 1
ATOM 718 C CA . GLN A 1 92 ? 6.044 17.135 4.400 1.00 84.56 92 GLN A CA 1
ATOM 719 C C . GLN A 1 92 ? 7.337 16.565 3.827 1.00 84.56 92 GLN A C 1
ATOM 721 O O . GLN A 1 92 ? 7.713 16.929 2.724 1.00 84.56 92 GLN A O 1
ATOM 726 N N . GLU A 1 93 ? 7.948 15.599 4.508 1.00 86.19 93 GLU A N 1
ATOM 727 C CA . GLU A 1 93 ? 9.152 14.938 4.011 1.00 86.19 93 GLU A CA 1
ATOM 728 C C . GLU A 1 93 ? 8.908 14.242 2.666 1.00 86.19 93 GLU A C 1
ATOM 730 O O . GLU A 1 93 ? 9.660 14.474 1.725 1.00 86.19 93 GLU A O 1
ATOM 735 N N . LEU A 1 94 ? 7.822 13.472 2.524 1.00 82.25 94 LEU A N 1
ATOM 736 C CA . LEU A 1 94 ? 7.450 12.855 1.244 1.00 82.25 94 LEU A CA 1
ATOM 737 C C . LEU A 1 94 ? 7.212 13.897 0.139 1.00 82.25 94 LEU A C 1
ATOM 739 O O . LEU A 1 94 ? 7.613 13.686 -1.004 1.00 82.25 94 LEU A O 1
ATOM 743 N N . LYS A 1 95 ? 6.580 15.026 0.478 1.00 80.19 95 LYS A N 1
ATOM 744 C CA . LYS A 1 95 ? 6.311 16.121 -0.460 1.00 80.19 95 LYS A CA 1
ATOM 745 C C . LYS A 1 95 ? 7.591 16.846 -0.876 1.00 80.19 95 LYS A C 1
ATOM 747 O O . LYS A 1 95 ? 7.733 17.210 -2.039 1.00 80.19 95 LYS A O 1
ATOM 752 N N . ASP A 1 96 ? 8.523 17.046 0.047 1.00 81.94 96 ASP A N 1
ATOM 753 C CA . ASP A 1 96 ? 9.817 17.660 -0.239 1.00 81.94 96 ASP A CA 1
ATOM 754 C C . ASP A 1 96 ? 10.669 16.744 -1.131 1.00 81.94 96 ASP A C 1
ATOM 756 O O . ASP A 1 96 ? 11.341 17.225 -2.046 1.00 81.94 96 ASP A O 1
ATOM 760 N N . GLN A 1 97 ? 10.588 15.420 -0.933 1.00 74.50 97 GLN A N 1
ATOM 761 C CA . GLN A 1 97 ? 11.200 14.445 -1.843 1.00 74.50 97 GLN A CA 1
ATOM 762 C C . GLN A 1 97 ? 10.574 14.504 -3.243 1.00 74.50 97 GLN A C 1
ATOM 764 O O . GLN A 1 97 ? 11.299 14.510 -4.234 1.00 74.50 97 GLN A O 1
ATOM 769 N N . GLU A 1 98 ? 9.245 14.613 -3.342 1.00 69.00 98 GLU A N 1
ATOM 770 C CA . GLU A 1 98 ? 8.560 14.801 -4.627 1.00 69.00 98 GLU A CA 1
ATOM 771 C C . GLU A 1 98 ? 9.011 16.099 -5.321 1.00 69.00 98 GLU A C 1
ATOM 773 O O . GLU A 1 98 ? 9.327 16.091 -6.509 1.00 69.00 98 GLU A O 1
ATOM 778 N N . ALA A 1 99 ? 9.113 17.204 -4.577 1.00 65.75 99 ALA A N 1
ATOM 779 C CA . ALA A 1 99 ? 9.456 18.524 -5.104 1.00 65.75 99 ALA A CA 1
ATOM 780 C C . ALA A 1 99 ? 10.930 18.691 -5.518 1.00 65.75 99 ALA A C 1
ATOM 782 O O . ALA A 1 99 ? 11.251 19.638 -6.238 1.00 65.75 99 ALA A O 1
ATOM 783 N N . SER A 1 100 ? 11.822 17.798 -5.082 1.00 63.84 100 SER A N 1
ATOM 784 C CA . SER A 1 100 ? 13.271 17.914 -5.297 1.00 63.84 100 SER A CA 1
ATOM 785 C C . SER A 1 100 ? 13.723 17.629 -6.738 1.00 63.84 100 SER A C 1
ATOM 787 O O . SER A 1 100 ? 14.885 17.869 -7.062 1.00 63.84 100 SER A O 1
ATOM 789 N N . ASP A 1 101 ? 12.826 17.179 -7.625 1.00 60.12 101 ASP A N 1
ATOM 790 C CA . ASP A 1 101 ? 13.142 16.912 -9.032 1.00 60.12 101 ASP A CA 1
ATOM 791 C C . ASP A 1 101 ? 12.369 17.831 -10.009 1.00 60.12 101 ASP A C 1
ATOM 793 O O . ASP A 1 101 ? 11.141 17.731 -10.120 1.00 60.12 101 ASP A O 1
ATOM 797 N N . PRO A 1 102 ? 13.052 18.710 -10.769 1.00 52.38 102 PRO A N 1
ATOM 798 C CA . PRO A 1 102 ? 12.424 19.587 -11.759 1.00 52.38 102 PRO A CA 1
ATOM 799 C C . PRO A 1 102 ? 11.890 18.865 -13.018 1.00 52.38 102 PRO A C 1
ATOM 801 O O . PRO A 1 102 ? 11.200 19.494 -13.821 1.00 52.38 102 PRO A O 1
ATOM 804 N N . HIS A 1 103 ? 12.147 17.563 -13.199 1.00 57.25 103 HIS A N 1
ATOM 805 C CA . HIS A 1 103 ? 11.673 16.756 -14.337 1.00 57.25 103 HIS A CA 1
ATOM 806 C C . HIS A 1 103 ? 10.466 15.846 -14.014 1.00 57.25 103 HIS A C 1
ATOM 808 O O . HIS A 1 103 ? 10.132 14.952 -14.796 1.00 57.25 103 HIS A O 1
ATOM 814 N N . GLN A 1 104 ? 9.767 16.104 -12.900 1.00 53.31 104 GLN A N 1
ATOM 815 C CA . GLN A 1 104 ? 8.642 15.327 -12.340 1.00 53.31 104 GLN A CA 1
ATOM 816 C C . GLN A 1 104 ? 7.612 14.774 -13.341 1.00 53.31 104 GLN A C 1
ATOM 818 O O . GLN A 1 104 ? 7.164 13.636 -13.196 1.00 53.31 104 GLN A O 1
ATOM 823 N N . TYR A 1 105 ? 7.245 15.528 -14.381 1.00 47.56 105 TYR A N 1
ATOM 824 C CA . TYR A 1 105 ? 6.222 15.088 -15.338 1.00 47.56 105 TYR A CA 1
ATOM 825 C C . TYR A 1 105 ? 6.627 13.847 -16.152 1.00 47.56 105 TYR A C 1
ATOM 827 O O . TYR A 1 105 ? 5.752 13.113 -16.606 1.00 47.56 105 TYR A O 1
ATOM 835 N N . ALA A 1 106 ? 7.928 13.564 -16.289 1.00 49.66 106 ALA A N 1
ATOM 836 C CA . ALA A 1 106 ? 8.429 12.362 -16.958 1.00 49.66 106 ALA A CA 1
ATOM 837 C C . ALA A 1 106 ? 8.538 11.132 -16.028 1.00 49.66 106 ALA A C 1
ATOM 839 O O . ALA A 1 106 ? 8.760 10.027 -16.516 1.00 49.66 106 ALA A O 1
ATOM 840 N N . LYS A 1 107 ? 8.381 11.295 -14.701 1.00 57.47 107 LYS A N 1
ATOM 841 C CA . LYS A 1 107 ? 8.678 10.259 -13.686 1.00 57.47 107 LYS A CA 1
ATOM 842 C C . LYS A 1 107 ? 7.461 9.604 -13.020 1.00 57.47 107 LYS A C 1
ATOM 844 O O . LYS A 1 107 ? 7.654 8.732 -12.170 1.00 57.47 107 LYS A O 1
ATOM 849 N N . SER A 1 108 ? 6.235 9.933 -13.443 1.00 59.50 108 SER A N 1
ATOM 850 C CA . SER A 1 108 ? 5.011 9.213 -13.019 1.00 59.50 108 SER A CA 1
ATOM 851 C C . SER A 1 108 ? 5.041 7.709 -13.351 1.00 59.50 108 SER A C 1
ATOM 853 O O . SER A 1 108 ? 4.253 6.930 -12.824 1.00 59.50 108 SER A O 1
ATOM 855 N N . ASP A 1 109 ? 6.008 7.287 -14.169 1.00 67.75 109 ASP A N 1
ATOM 856 C CA . ASP A 1 109 ? 6.237 5.907 -14.599 1.00 67.75 109 ASP A CA 1
ATOM 857 C C . ASP A 1 109 ? 7.409 5.233 -13.867 1.00 67.75 109 ASP A C 1
ATOM 859 O O . ASP A 1 109 ? 7.904 4.199 -14.313 1.00 67.75 109 ASP A O 1
ATOM 863 N N . SER A 1 110 ? 7.895 5.821 -12.769 1.00 80.12 110 SER A N 1
ATOM 864 C CA . SER A 1 110 ? 8.982 5.247 -11.974 1.00 80.12 110 SER A CA 1
ATOM 865 C C . SER A 1 110 ? 8.456 4.458 -10.774 1.00 80.12 110 SER A C 1
ATOM 867 O O . SER A 1 110 ? 7.501 4.861 -10.106 1.00 80.12 110 SER A O 1
ATOM 869 N N . ALA A 1 111 ? 9.133 3.354 -10.445 1.00 82.19 111 ALA A N 1
ATOM 870 C CA . ALA A 1 111 ? 8.822 2.576 -9.244 1.00 82.19 111 ALA A CA 1
ATOM 871 C C . ALA A 1 111 ? 8.974 3.428 -7.975 1.00 82.19 111 ALA A C 1
ATOM 873 O O . ALA A 1 111 ? 8.242 3.235 -7.012 1.00 82.19 111 ALA A O 1
ATOM 874 N N . GLU A 1 112 ? 9.911 4.380 -7.981 1.00 82.56 112 GLU A N 1
ATOM 875 C CA . GLU A 1 112 ? 10.179 5.296 -6.865 1.00 82.56 112 GLU A CA 1
ATOM 876 C C . GLU A 1 112 ? 8.970 6.166 -6.561 1.00 82.56 112 GLU A C 1
ATOM 878 O O . GLU A 1 112 ? 8.491 6.190 -5.427 1.00 82.56 112 GLU A O 1
ATOM 883 N N . TRP A 1 113 ? 8.426 6.818 -7.586 1.00 84.88 113 TRP A N 1
ATOM 884 C CA . TRP A 1 113 ? 7.236 7.642 -7.437 1.00 84.88 113 TRP A CA 1
ATOM 885 C C . TRP A 1 113 ? 6.019 6.815 -6.995 1.00 84.88 113 TRP A C 1
ATOM 887 O O . TRP A 1 113 ? 5.273 7.213 -6.096 1.00 84.88 113 TRP A O 1
ATOM 897 N N . LEU A 1 114 ? 5.853 5.613 -7.553 1.00 89.44 114 LEU A N 1
ATOM 898 C CA . LEU A 1 114 ? 4.796 4.690 -7.136 1.00 89.44 114 LEU A CA 1
ATOM 899 C C . LEU A 1 114 ? 4.948 4.256 -5.672 1.00 89.44 114 LEU A C 1
ATOM 901 O O . LEU A 1 114 ? 3.955 4.175 -4.949 1.00 89.44 114 LEU A O 1
ATOM 905 N N . CYS A 1 115 ? 6.172 4.036 -5.193 1.00 89.69 115 CYS A N 1
ATOM 906 C CA . CYS A 1 115 ? 6.425 3.791 -3.777 1.00 89.69 115 CYS A CA 1
ATOM 907 C C . CYS A 1 115 ? 6.059 5.012 -2.924 1.00 89.69 115 CYS A C 1
ATOM 909 O O . CYS A 1 115 ? 5.335 4.856 -1.947 1.00 89.69 115 CYS A O 1
ATOM 911 N N . LEU A 1 116 ? 6.478 6.227 -3.294 1.00 88.88 116 LEU A N 1
ATOM 912 C CA . LEU A 1 116 ? 6.151 7.441 -2.530 1.00 88.88 116 LEU A CA 1
ATOM 913 C C . LEU A 1 116 ? 4.635 7.672 -2.428 1.00 88.88 116 LEU A C 1
ATOM 915 O O . LEU A 1 116 ? 4.121 7.891 -1.331 1.00 88.88 116 LEU A O 1
ATOM 919 N N . SER A 1 117 ? 3.898 7.541 -3.537 1.00 90.19 117 SER A N 1
ATOM 920 C CA . SER A 1 117 ? 2.427 7.639 -3.530 1.00 90.19 117 SER A CA 1
ATOM 921 C C . SER A 1 117 ? 1.767 6.586 -2.629 1.00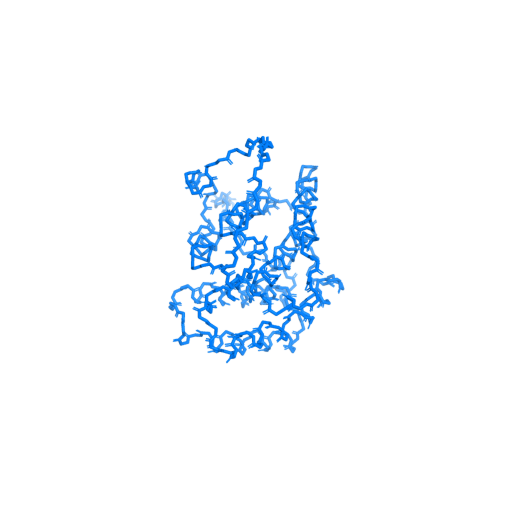 90.19 117 SER A C 1
ATOM 923 O O . SER A 1 117 ? 0.793 6.865 -1.932 1.00 90.19 117 SER A O 1
ATOM 925 N N . SER A 1 118 ? 2.353 5.394 -2.551 1.00 94.19 118 SER A N 1
ATOM 926 C CA . SER A 1 118 ? 1.897 4.322 -1.664 1.00 94.19 118 SER A CA 1
ATOM 927 C C . SER A 1 118 ? 2.087 4.658 -0.189 1.00 94.19 118 SER A C 1
ATOM 929 O O . SER A 1 118 ? 1.210 4.382 0.629 1.00 94.19 118 SER A O 1
ATOM 931 N N . LEU A 1 119 ? 3.198 5.314 0.156 1.00 93.81 119 LEU A N 1
ATOM 932 C CA . LEU A 1 119 ? 3.435 5.809 1.512 1.00 93.81 119 LEU A CA 1
ATOM 933 C C . LEU A 1 119 ? 2.448 6.918 1.893 1.00 93.81 119 LEU A C 1
ATOM 935 O O . LEU A 1 119 ? 2.001 6.967 3.040 1.00 93.81 119 LEU A O 1
ATOM 939 N N . PHE A 1 120 ? 2.051 7.766 0.938 1.00 92.31 120 PHE A N 1
ATOM 940 C CA . PHE A 1 120 ? 0.981 8.742 1.154 1.00 92.31 120 PHE A CA 1
ATOM 941 C C . PHE A 1 120 ? -0.362 8.075 1.453 1.00 92.31 120 PHE A C 1
ATOM 943 O O . PHE A 1 120 ? -1.025 8.480 2.411 1.00 92.31 120 PHE A O 1
ATOM 950 N N . ILE A 1 121 ? -0.745 7.048 0.682 1.00 95.12 121 ILE A N 1
ATOM 951 C CA . ILE A 1 121 ? -1.951 6.250 0.948 1.00 95.12 121 ILE A CA 1
ATOM 952 C C . ILE A 1 121 ? -1.884 5.670 2.363 1.00 95.12 121 ILE A C 1
ATOM 954 O O . ILE A 1 121 ? -2.812 5.861 3.147 1.00 95.12 121 ILE A O 1
ATOM 958 N N . TRP A 1 122 ? -0.772 5.027 2.724 1.00 95.06 122 TRP A N 1
ATOM 959 C CA . TRP A 1 122 ? -0.611 4.424 4.045 1.00 95.06 122 TRP A CA 1
ATOM 960 C C . TRP A 1 122 ? -0.772 5.441 5.178 1.00 95.06 122 TRP A C 1
ATOM 962 O O . TRP A 1 122 ? -1.577 5.240 6.086 1.00 95.06 122 TRP A O 1
ATOM 972 N N . LEU A 1 123 ? -0.061 6.568 5.104 1.00 93.00 123 LEU A N 1
ATOM 973 C CA . LEU A 1 123 ? -0.152 7.628 6.107 1.00 93.00 123 LEU A CA 1
ATOM 974 C C . LEU A 1 123 ? -1.559 8.222 6.207 1.00 93.00 123 LEU A C 1
ATOM 976 O O . LEU A 1 123 ? -2.023 8.514 7.308 1.00 93.00 123 LEU A O 1
ATOM 980 N N . HIS A 1 124 ? -2.255 8.385 5.081 1.00 92.62 124 HIS A N 1
ATOM 981 C CA . HIS A 1 124 ? -3.644 8.833 5.092 1.00 92.62 124 HIS A CA 1
ATOM 982 C C . HIS A 1 124 ? -4.543 7.869 5.852 1.00 92.62 124 HIS A C 1
ATOM 984 O O . HIS A 1 124 ? -5.333 8.316 6.677 1.00 92.62 124 HIS A O 1
ATOM 990 N N . LEU A 1 125 ? -4.403 6.568 5.613 1.00 92.31 125 LEU A N 1
ATOM 991 C CA . LEU A 1 125 ? -5.208 5.554 6.283 1.00 92.31 125 LEU A CA 1
ATOM 992 C C . LEU A 1 125 ? -4.921 5.496 7.791 1.00 92.31 125 LEU A C 1
ATOM 994 O O . LEU A 1 125 ? -5.855 5.380 8.581 1.00 92.31 125 LEU A O 1
ATOM 998 N N . ILE A 1 126 ? -3.663 5.686 8.205 1.00 91.12 126 ILE A N 1
ATOM 999 C CA . ILE A 1 126 ? -3.295 5.812 9.625 1.00 91.12 126 ILE A CA 1
ATOM 1000 C C . ILE A 1 126 ? -4.014 6.998 10.290 1.00 91.12 126 ILE A C 1
ATOM 1002 O O . ILE A 1 126 ? -4.577 6.857 11.374 1.00 91.12 126 ILE A O 1
ATOM 1006 N N . VAL A 1 127 ? -4.001 8.175 9.654 1.00 89.25 127 VAL A N 1
ATOM 1007 C CA . VAL A 1 127 ? -4.607 9.399 10.214 1.00 89.25 127 VAL A CA 1
ATOM 1008 C C . VAL A 1 127 ? -6.132 9.374 10.131 1.00 89.25 127 VAL A C 1
ATOM 1010 O O . VAL A 1 127 ? -6.816 9.891 11.014 1.00 89.25 127 VAL A O 1
ATOM 1013 N N . TYR A 1 128 ? -6.673 8.766 9.080 1.00 89.00 128 TYR A N 1
ATOM 1014 C CA . TYR A 1 128 ? -8.099 8.660 8.816 1.00 89.00 128 TYR A CA 1
ATOM 1015 C C . TYR A 1 128 ? -8.472 7.178 8.696 1.00 89.00 128 TYR A C 1
ATOM 1017 O O . TYR A 1 128 ? -8.526 6.644 7.589 1.00 89.00 128 TYR A O 1
ATOM 1025 N N . PRO A 1 129 ? -8.793 6.501 9.815 1.00 84.38 129 PRO A N 1
ATOM 1026 C CA . PRO A 1 129 ? -9.052 5.060 9.836 1.00 84.38 129 PRO A CA 1
ATOM 1027 C C . PRO A 1 129 ? -10.211 4.590 8.939 1.00 84.38 129 PRO A C 1
ATOM 1029 O O . PRO A 1 129 ? -10.228 3.436 8.514 1.00 84.38 129 PRO A O 1
ATOM 1032 N N . LYS A 1 130 ? -11.159 5.481 8.618 1.00 86.44 130 LYS A N 1
ATOM 1033 C CA . LYS A 1 130 ? -12.256 5.259 7.651 1.00 86.44 130 LYS A CA 1
ATOM 1034 C C . LYS A 1 130 ? -11.984 5.893 6.276 1.00 86.44 130 LYS A C 1
ATOM 1036 O O . LYS A 1 130 ? -12.870 6.000 5.441 1.00 86.44 130 LYS A O 1
ATOM 1041 N N . GLY A 1 131 ? -10.759 6.354 6.046 1.00 87.38 131 GLY A N 1
ATOM 1042 C CA . GLY A 1 131 ? -10.352 7.166 4.901 1.00 87.38 131 GLY A CA 1
ATOM 1043 C C . GLY A 1 131 ? -10.163 6.391 3.603 1.00 87.38 131 GLY A C 1
ATOM 1044 O O . GLY A 1 131 ? -9.797 6.999 2.603 1.00 87.38 13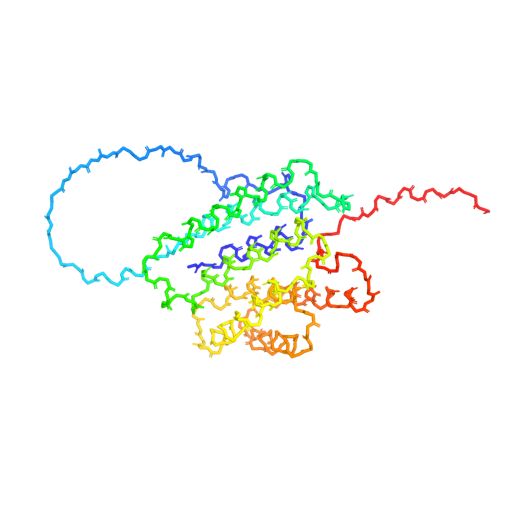1 GLY A O 1
ATOM 1045 N N . VAL A 1 132 ? -10.421 5.079 3.580 1.00 92.50 132 VAL A N 1
ATOM 1046 C CA . VAL A 1 132 ? -10.333 4.291 2.342 1.00 92.50 132 VAL A CA 1
ATOM 1047 C C . VAL A 1 132 ? -11.312 4.813 1.286 1.00 92.50 132 VAL A C 1
ATOM 1049 O O . VAL A 1 132 ? -10.958 4.911 0.122 1.00 92.50 132 VAL A O 1
ATOM 1052 N N . GLU A 1 133 ? -12.489 5.288 1.695 1.00 94.12 133 GLU A N 1
ATOM 1053 C CA . GLU A 1 133 ? -13.506 5.868 0.804 1.00 94.12 133 GLU A CA 1
ATOM 1054 C C . GLU A 1 133 ? -13.220 7.324 0.411 1.00 94.12 133 GLU A C 1
ATOM 1056 O O . GLU A 1 133 ? -13.987 7.940 -0.330 1.00 94.12 133 GLU A O 1
ATOM 1061 N N . SER A 1 134 ? -12.125 7.904 0.912 1.00 94.62 134 SER A N 1
ATOM 1062 C CA . SER A 1 134 ? -11.757 9.286 0.620 1.00 94.62 134 SER A CA 1
ATOM 1063 C C . SER A 1 134 ? -11.629 9.491 -0.893 1.00 94.62 134 SER A C 1
ATOM 1065 O O . SER A 1 134 ? -10.839 8.789 -1.534 1.00 94.62 134 SER A O 1
ATOM 1067 N N . PRO A 1 135 ? -12.314 10.495 -1.481 1.00 94.69 135 PRO A N 1
ATOM 1068 C CA . PRO A 1 135 ? -12.208 10.778 -2.911 1.00 94.69 135 PRO A CA 1
ATOM 1069 C C . PRO A 1 135 ? -10.766 11.010 -3.372 1.00 94.69 135 PRO A C 1
ATOM 1071 O O . PRO A 1 135 ? -10.416 10.666 -4.496 1.00 94.69 135 PRO A O 1
ATOM 1074 N N . GLY A 1 136 ? -9.914 11.567 -2.503 1.00 92.62 136 GLY A N 1
ATOM 1075 C CA . GLY A 1 136 ? -8.496 11.771 -2.801 1.00 92.62 136 GLY A CA 1
ATOM 1076 C C . GLY A 1 136 ? -7.704 10.464 -2.887 1.00 92.62 136 GLY A C 1
ATOM 1077 O O . GLY A 1 136 ? -6.848 10.333 -3.758 1.00 92.62 136 GLY A O 1
ATOM 1078 N N . ILE A 1 137 ? -8.018 9.488 -2.028 1.00 95.25 137 ILE A N 1
ATOM 1079 C CA . ILE A 1 137 ? -7.397 8.157 -2.062 1.00 95.25 137 ILE A CA 1
ATOM 1080 C C . ILE A 1 137 ? -7.857 7.387 -3.290 1.00 95.25 137 ILE A C 1
ATOM 1082 O O . ILE A 1 137 ? -7.014 6.891 -4.030 1.00 95.25 137 ILE A O 1
ATOM 1086 N N . GLN A 1 138 ? -9.160 7.371 -3.566 1.00 96.88 138 GLN A N 1
ATOM 1087 C CA . GLN A 1 138 ? -9.690 6.699 -4.753 1.00 96.88 138 GLN A CA 1
ATOM 1088 C C . GLN A 1 138 ? -9.143 7.315 -6.045 1.00 96.88 138 GLN A C 1
ATOM 1090 O O . GLN A 1 138 ? -8.697 6.596 -6.931 1.00 96.88 138 GLN A O 1
ATOM 1095 N N . LEU A 1 139 ? -9.050 8.648 -6.126 1.00 93.69 139 LEU A N 1
ATOM 1096 C CA . LEU A 1 139 ? -8.431 9.316 -7.272 1.00 93.69 139 LEU A CA 1
ATOM 1097 C C . LEU A 1 139 ? -6.961 8.916 -7.459 1.00 93.69 139 LEU A C 1
ATOM 1099 O O . LEU A 1 139 ? -6.510 8.775 -8.594 1.00 93.69 139 LEU A O 1
ATOM 1103 N N . MET A 1 140 ? -6.210 8.769 -6.368 1.00 93.75 140 MET A N 1
ATOM 1104 C CA . MET A 1 140 ? -4.812 8.346 -6.413 1.00 93.75 140 MET A CA 1
ATOM 1105 C C . MET A 1 140 ? -4.684 6.885 -6.855 1.00 93.75 140 MET A C 1
ATOM 1107 O O . MET A 1 140 ? -3.850 6.598 -7.709 1.00 93.75 140 MET A O 1
ATOM 1111 N N . VAL A 1 141 ? -5.562 5.995 -6.378 1.00 95.62 141 VAL A N 1
ATOM 1112 C CA . VAL A 1 141 ? -5.648 4.607 -6.858 1.00 95.62 141 VAL A CA 1
ATOM 1113 C C . VAL A 1 141 ? -5.882 4.573 -8.367 1.00 95.62 141 VAL A C 1
ATOM 1115 O O . VAL A 1 141 ? -5.031 4.073 -9.105 1.00 95.62 141 VAL A O 1
ATOM 1118 N N . THR A 1 142 ? -6.967 5.191 -8.837 1.00 94.62 142 THR A N 1
ATOM 1119 C CA . THR A 1 142 ? -7.345 5.190 -10.256 1.00 94.62 142 THR A CA 1
ATOM 1120 C C . THR A 1 142 ? -6.267 5.813 -11.145 1.00 94.62 142 THR A C 1
ATOM 1122 O O . THR A 1 142 ? -6.024 5.340 -12.255 1.00 94.62 142 THR A O 1
ATOM 1125 N N . LYS A 1 143 ? -5.594 6.876 -10.683 1.00 92.31 143 LYS A N 1
ATOM 1126 C CA . LYS A 1 143 ? -4.527 7.521 -11.460 1.00 92.31 143 LYS A CA 1
ATOM 1127 C C . LYS A 1 143 ? -3.271 6.675 -11.552 1.00 92.31 143 LYS A C 1
ATOM 1129 O O . LYS A 1 143 ? -2.662 6.671 -12.611 1.00 92.31 143 LYS A O 1
ATOM 1134 N N . ASN A 1 144 ? -2.884 5.980 -10.488 1.00 92.81 144 ASN A N 1
ATOM 1135 C CA . ASN A 1 144 ? -1.581 5.319 -10.407 1.00 92.81 144 ASN A CA 1
ATOM 1136 C C . ASN A 1 144 ? -1.611 3.893 -10.955 1.00 92.81 144 ASN A C 1
ATOM 1138 O O . ASN A 1 144 ? -0.595 3.397 -11.447 1.00 92.81 144 ASN A O 1
ATOM 1142 N N . LEU A 1 145 ? -2.769 3.234 -10.905 1.00 93.75 145 LEU A N 1
ATOM 1143 C CA . LEU A 1 145 ? -2.919 1.841 -11.314 1.00 93.75 145 LEU A CA 1
ATOM 1144 C C . LEU A 1 145 ? -2.487 1.569 -12.771 1.00 93.75 145 LEU A C 1
ATOM 1146 O O . LEU A 1 145 ? -1.740 0.610 -12.982 1.00 93.75 145 LEU A O 1
ATOM 1150 N N . PRO A 1 146 ? -2.802 2.424 -13.770 1.00 92.19 146 PRO A N 1
ATOM 1151 C CA . PRO A 1 146 ? -2.269 2.274 -15.126 1.00 92.19 146 PRO A CA 1
ATOM 1152 C C . PRO A 1 146 ? -0.735 2.292 -15.195 1.00 92.19 146 PRO A C 1
ATOM 1154 O O . PRO A 1 146 ? -0.142 1.588 -16.016 1.00 92.19 146 PRO A O 1
ATOM 1157 N N . HIS A 1 147 ? -0.078 3.065 -14.326 1.00 90.94 147 HIS A N 1
ATOM 1158 C CA . HIS A 1 147 ? 1.381 3.152 -14.287 1.00 90.94 147 HIS A CA 1
ATOM 1159 C C . HIS A 1 147 ? 1.993 1.885 -13.687 1.00 90.94 147 HIS A C 1
ATOM 1161 O O . HIS A 1 147 ? 2.938 1.338 -14.260 1.00 90.94 147 HIS A O 1
ATOM 1167 N N . ILE A 1 148 ? 1.400 1.372 -12.602 1.00 91.12 148 ILE A N 1
ATOM 1168 C CA . ILE A 1 148 ? 1.775 0.086 -11.998 1.00 91.12 148 ILE A CA 1
ATOM 1169 C C . ILE A 1 148 ? 1.653 -1.037 -13.035 1.00 91.12 148 ILE A C 1
ATOM 1171 O O . ILE A 1 148 ? 2.610 -1.779 -13.255 1.00 91.12 148 ILE A O 1
ATOM 1175 N N . LEU A 1 149 ? 0.507 -1.124 -13.720 1.00 90.25 149 LEU A N 1
ATOM 1176 C CA . LEU A 1 149 ? 0.239 -2.131 -14.751 1.00 90.25 149 LEU A CA 1
ATOM 1177 C C . LEU A 1 149 ? 1.267 -2.074 -15.883 1.00 90.25 149 LEU A C 1
ATOM 1179 O O . LEU A 1 149 ? 1.861 -3.092 -16.24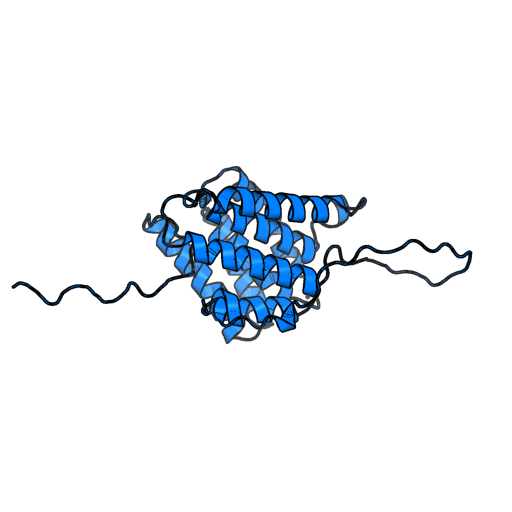4 1.00 90.25 149 LEU A O 1
ATOM 1183 N N . ARG A 1 150 ? 1.535 -0.880 -16.420 1.00 89.19 150 ARG A N 1
ATOM 1184 C CA . ARG A 1 150 ? 2.512 -0.714 -17.499 1.00 89.19 150 ARG A CA 1
ATOM 1185 C C . ARG A 1 150 ? 3.903 -1.176 -17.065 1.00 89.19 150 ARG A C 1
ATOM 1187 O O . ARG A 1 150 ? 4.511 -1.980 -17.771 1.00 89.19 150 ARG A O 1
ATOM 1194 N N . MET A 1 151 ? 4.375 -0.763 -15.888 1.00 87.12 151 MET A N 1
ATOM 1195 C CA . MET A 1 151 ? 5.677 -1.200 -15.363 1.00 87.12 151 MET A CA 1
ATOM 1196 C C . MET A 1 151 ? 5.754 -2.714 -15.149 1.00 87.12 151 MET A C 1
ATOM 1198 O O . MET A 1 151 ? 6.798 -3.330 -15.380 1.00 87.12 151 MET A O 1
ATOM 1202 N N . ASN A 1 152 ? 4.642 -3.313 -14.727 1.00 88.38 152 ASN A N 1
ATOM 1203 C CA . ASN A 1 152 ? 4.522 -4.744 -14.507 1.00 88.38 152 ASN A CA 1
ATOM 1204 C C . ASN A 1 152 ? 4.675 -5.535 -15.823 1.00 88.38 152 ASN A C 1
ATOM 1206 O O . ASN A 1 152 ? 5.366 -6.557 -15.863 1.00 88.38 152 ASN A O 1
ATOM 1210 N N . THR A 1 153 ? 4.108 -5.024 -16.922 1.00 85.06 153 THR A N 1
ATOM 1211 C CA . THR A 1 153 ? 4.175 -5.656 -18.256 1.00 85.06 153 THR A CA 1
ATOM 1212 C C . THR A 1 153 ? 5.519 -5.499 -18.975 1.00 85.06 153 THR A C 1
ATOM 1214 O O . THR A 1 153 ? 5.858 -6.318 -19.825 1.00 85.06 153 THR A O 1
ATOM 1217 N N . GLN A 1 154 ? 6.324 -4.491 -18.632 1.00 81.94 154 GLN A N 1
ATOM 1218 C CA . GLN A 1 154 ? 7.548 -4.137 -19.367 1.00 81.94 154 GLN A CA 1
ATOM 1219 C C . GLN A 1 154 ? 8.787 -5.000 -19.040 1.00 81.94 154 GLN A C 1
ATOM 1221 O O . GLN A 1 154 ? 9.891 -4.635 -19.433 1.00 81.94 154 GLN A O 1
ATOM 1226 N N . ASN A 1 155 ? 8.642 -6.137 -18.340 1.00 67.38 155 ASN A N 1
ATOM 1227 C CA . ASN A 1 155 ? 9.769 -6.967 -17.867 1.00 67.38 155 ASN A CA 1
ATOM 1228 C C . ASN A 1 155 ? 10.874 -6.136 -17.191 1.00 67.38 155 ASN A C 1
ATOM 1230 O O . ASN A 1 155 ? 12.067 -6.307 -17.443 1.00 67.38 155 ASN A O 1
ATOM 1234 N N . THR A 1 156 ? 10.456 -5.208 -16.333 1.00 69.38 156 THR A N 1
ATOM 1235 C CA . THR A 1 156 ? 11.370 -4.318 -15.623 1.00 69.38 156 THR A CA 1
ATOM 1236 C C . THR A 1 156 ? 12.326 -5.126 -14.727 1.00 69.38 156 THR A C 1
ATOM 1238 O O . THR A 1 156 ? 11.890 -6.039 -14.020 1.00 69.38 156 THR A O 1
ATOM 1241 N N . PRO A 1 157 ? 13.637 -4.810 -14.722 1.00 67.00 157 PRO A N 1
ATOM 1242 C CA . PRO A 1 157 ? 14.652 -5.601 -14.017 1.00 67.00 157 PRO A CA 1
ATOM 1243 C C . PRO A 1 157 ? 14.478 -5.615 -12.492 1.00 67.00 157 PRO A C 1
ATOM 1245 O O . PRO A 1 157 ? 15.029 -6.484 -11.823 1.00 67.00 157 PRO A O 1
ATOM 1248 N N . ASN A 1 158 ? 13.687 -4.696 -11.930 1.00 76.62 158 ASN A N 1
ATOM 1249 C CA . ASN A 1 158 ? 13.347 -4.696 -10.514 1.00 76.62 158 ASN A CA 1
ATOM 1250 C C . ASN A 1 158 ? 11.841 -4.834 -10.275 1.00 76.62 158 ASN A C 1
ATOM 1252 O O . ASN A 1 158 ? 11.200 -3.985 -9.659 1.00 76.62 158 ASN A O 1
ATOM 1256 N N . VAL A 1 159 ? 11.273 -5.932 -10.757 1.00 83.88 159 VAL A N 1
ATOM 1257 C CA . VAL A 1 159 ? 9.845 -6.226 -10.620 1.00 83.88 159 VAL A CA 1
ATOM 1258 C C . VAL A 1 159 ? 9.371 -6.305 -9.153 1.00 83.88 159 VAL A C 1
ATOM 1260 O O . VAL A 1 159 ? 8.234 -5.955 -8.846 1.00 83.88 159 VAL A O 1
ATOM 1263 N N . HIS A 1 160 ? 10.262 -6.676 -8.223 1.00 87.06 160 HIS A N 1
ATOM 1264 C CA . HIS A 1 160 ? 9.979 -6.739 -6.783 1.00 87.06 160 HIS A CA 1
ATOM 1265 C C . HIS A 1 160 ? 9.572 -5.379 -6.209 1.00 87.06 160 HIS A C 1
ATOM 1267 O O . HIS A 1 160 ? 8.762 -5.316 -5.287 1.00 87.06 160 HIS A O 1
ATOM 1273 N N . SER A 1 161 ? 10.088 -4.287 -6.783 1.00 86.75 161 SER A N 1
ATOM 1274 C CA . SER A 1 161 ? 9.745 -2.927 -6.359 1.00 86.75 161 SER A CA 1
ATOM 1275 C C . SER A 1 161 ? 8.257 -2.596 -6.489 1.00 86.75 161 SER A C 1
ATOM 1277 O O . SER A 1 161 ? 7.779 -1.724 -5.769 1.00 86.75 161 SER A O 1
ATOM 1279 N N . LEU A 1 162 ? 7.523 -3.315 -7.348 1.00 90.88 162 LEU A N 1
ATOM 1280 C CA . LEU A 1 162 ? 6.089 -3.130 -7.578 1.00 90.88 162 LEU A CA 1
ATOM 1281 C C . LEU A 1 162 ? 5.211 -3.761 -6.494 1.00 90.88 162 LEU A C 1
ATOM 1283 O O . LEU A 1 162 ? 4.027 -3.440 -6.427 1.00 90.88 162 LEU A O 1
ATOM 1287 N N . LEU A 1 163 ? 5.769 -4.613 -5.628 1.00 92.75 163 LEU A N 1
ATOM 1288 C CA . LEU A 1 163 ? 5.010 -5.247 -4.552 1.00 92.75 163 LEU A CA 1
ATOM 1289 C C . LEU A 1 163 ? 4.445 -4.218 -3.566 1.00 92.75 163 LEU A C 1
ATOM 1291 O O . LEU A 1 163 ? 3.269 -4.297 -3.226 1.00 92.75 163 LEU A O 1
ATOM 1295 N N . ILE A 1 164 ? 5.240 -3.226 -3.147 1.00 93.44 164 ILE A N 1
ATOM 1296 C CA . ILE A 1 164 ? 4.776 -2.169 -2.231 1.00 93.44 164 ILE A CA 1
ATOM 1297 C C . ILE A 1 164 ? 3.674 -1.309 -2.882 1.00 93.44 164 ILE A C 1
ATOM 1299 O O . ILE A 1 164 ? 2.618 -1.152 -2.267 1.00 93.44 164 ILE A O 1
ATOM 1303 N N . PRO A 1 165 ? 3.839 -0.810 -4.123 1.00 94.56 165 PRO A N 1
ATOM 1304 C CA . PRO A 1 165 ? 2.762 -0.145 -4.840 1.00 94.56 165 PRO A CA 1
ATOM 1305 C C . PRO A 1 165 ? 1.483 -0.954 -4.959 1.00 94.56 165 PRO A C 1
ATOM 1307 O O . PRO A 1 165 ? 0.420 -0.457 -4.590 1.00 94.56 165 PRO A O 1
ATOM 1310 N N . LEU A 1 166 ? 1.578 -2.207 -5.404 1.00 95.00 166 LEU A N 1
ATOM 1311 C CA . LEU A 1 166 ? 0.413 -3.081 -5.528 1.00 95.00 166 LEU A CA 1
ATOM 1312 C C . LEU A 1 166 ? -0.253 -3.365 -4.191 1.00 95.00 166 LEU A C 1
ATOM 1314 O O . LEU A 1 166 ? -1.474 -3.447 -4.135 1.00 95.00 166 LEU A O 1
ATOM 1318 N N . PHE A 1 167 ? 0.524 -3.483 -3.119 1.00 96.81 167 PHE A N 1
ATOM 1319 C CA . PHE A 1 167 ? -0.013 -3.658 -1.781 1.00 96.81 167 PHE A CA 1
ATOM 1320 C C . PHE A 1 167 ? -0.884 -2.480 -1.367 1.00 96.81 167 PHE A C 1
ATOM 1322 O O . PHE A 1 167 ? -2.066 -2.650 -1.086 1.00 96.81 167 PHE A O 1
ATOM 1329 N N . PHE A 1 168 ? -0.310 -1.278 -1.355 1.00 97.44 168 PHE A N 1
ATOM 1330 C CA . PHE A 1 168 ? -0.979 -0.095 -0.823 1.00 97.44 168 PHE A CA 1
ATOM 1331 C C . PHE A 1 168 ? -2.121 0.392 -1.708 1.00 97.44 168 PHE A C 1
ATOM 1333 O O . PHE A 1 168 ? -3.163 0.799 -1.197 1.00 97.44 168 PHE A O 1
ATOM 1340 N N . HIS A 1 169 ? -1.964 0.303 -3.028 1.00 97.12 169 HIS A N 1
ATOM 1341 C CA . HIS A 1 169 ? -3.060 0.585 -3.951 1.00 97.12 169 HIS A CA 1
ATOM 1342 C C . HIS A 1 169 ? -4.126 -0.510 -3.864 1.00 97.12 169 HIS A C 1
ATOM 1344 O O . HIS A 1 169 ? -5.314 -0.202 -3.869 1.00 97.12 169 HIS A O 1
ATOM 1350 N N . GLY A 1 170 ? -3.713 -1.768 -3.685 1.00 97.50 170 GLY A N 1
ATOM 1351 C CA . GLY A 1 170 ? -4.595 -2.904 -3.447 1.00 97.50 170 GLY A CA 1
ATOM 1352 C C . GLY A 1 170 ? -5.483 -2.698 -2.227 1.00 97.50 170 GLY A C 1
ATOM 1353 O O . GLY A 1 170 ? -6.695 -2.632 -2.383 1.00 97.50 170 GLY A O 1
ATOM 1354 N N . ILE A 1 171 ? -4.917 -2.515 -1.029 1.00 96.50 171 ILE A N 1
ATOM 1355 C CA . ILE A 1 171 ? -5.711 -2.302 0.200 1.00 96.50 171 ILE A CA 1
ATOM 1356 C C . ILE A 1 171 ? -6.612 -1.058 0.122 1.00 96.50 171 ILE A C 1
ATOM 1358 O O . ILE A 1 171 ? -7.633 -0.996 0.800 1.00 96.50 171 ILE A O 1
ATOM 1362 N N . ALA A 1 172 ? -6.251 -0.070 -0.703 1.00 97.00 172 ALA A N 1
ATOM 1363 C CA . ALA A 1 172 ? -7.045 1.134 -0.919 1.00 97.00 172 ALA A CA 1
ATOM 1364 C C . ALA A 1 172 ? -8.131 0.987 -2.001 1.00 97.00 172 ALA A C 1
ATOM 1366 O O . ALA A 1 172 ? -8.983 1.864 -2.121 1.00 97.00 172 ALA A O 1
ATOM 1367 N N . SER A 1 173 ? -8.133 -0.093 -2.785 1.00 97.31 173 SER A N 1
ATOM 1368 C CA . SER A 1 173 ? -9.074 -0.299 -3.892 1.00 97.31 173 SER A CA 1
ATOM 1369 C C . SER A 1 173 ? -10.422 -0.829 -3.396 1.00 97.31 173 SER A C 1
ATOM 1371 O O . SER A 1 173 ? -10.535 -1.977 -2.957 1.00 97.31 173 SER A O 1
ATOM 1373 N N . ILE A 1 174 ? -11.473 -0.014 -3.507 1.00 95.19 174 ILE A N 1
ATOM 1374 C CA . ILE A 1 174 ? -12.850 -0.420 -3.157 1.00 95.19 174 ILE A CA 1
ATOM 1375 C C . ILE A 1 174 ? -13.734 -0.650 -4.384 1.00 95.19 174 ILE A C 1
ATOM 1377 O O . ILE A 1 174 ? -14.766 -1.303 -4.275 1.00 95.19 174 ILE A O 1
ATOM 1381 N N . GLN A 1 175 ? -13.336 -0.133 -5.548 1.00 96.44 175 GLN A N 1
ATOM 1382 C CA . GLN A 1 175 ? -14.067 -0.311 -6.797 1.00 96.44 175 GLN A CA 1
ATOM 1383 C C . GLN A 1 175 ? -13.682 -1.634 -7.464 1.00 96.44 175 GLN A C 1
ATOM 1385 O O . GLN A 1 175 ? -12.507 -1.994 -7.502 1.00 96.44 175 GLN A O 1
ATOM 1390 N N . GLU A 1 176 ? -14.664 -2.338 -8.028 1.00 96.56 176 GLU A N 1
ATOM 1391 C CA . GLU A 1 176 ? -14.470 -3.660 -8.645 1.00 96.56 176 GLU A CA 1
ATOM 1392 C C . GLU A 1 176 ? -13.399 -3.644 -9.746 1.00 96.56 176 GLU A C 1
ATOM 1394 O O . GLU A 1 176 ? -12.460 -4.431 -9.688 1.00 96.56 176 GLU A O 1
ATOM 1399 N N . HIS A 1 177 ? -13.461 -2.679 -10.667 1.00 96.88 177 HIS A N 1
ATOM 1400 C CA . HIS A 1 177 ? -12.492 -2.556 -11.763 1.00 96.88 177 HIS A CA 1
ATOM 1401 C C . HIS A 1 177 ? -11.045 -2.336 -11.285 1.00 96.88 177 HIS A C 1
ATOM 1403 O O . HIS A 1 177 ? -10.108 -2.863 -11.884 1.00 96.88 177 HIS A O 1
ATOM 1409 N N . ASP A 1 178 ? -10.843 -1.587 -10.195 1.00 97.44 178 ASP A N 1
ATOM 1410 C CA . ASP A 1 178 ? -9.511 -1.388 -9.613 1.00 97.44 178 ASP A CA 1
ATOM 1411 C C . ASP A 1 178 ? -9.011 -2.689 -8.965 1.00 97.44 178 ASP A C 1
ATOM 1413 O O . ASP A 1 178 ? -7.857 -3.084 -9.148 1.00 97.44 178 ASP A O 1
ATOM 1417 N N . ARG A 1 179 ? -9.891 -3.409 -8.253 1.00 98.00 179 ARG A N 1
ATOM 1418 C CA . ARG A 1 179 ? -9.570 -4.713 -7.649 1.00 98.00 179 ARG A CA 1
ATOM 1419 C C . ARG A 1 179 ? -9.203 -5.753 -8.710 1.00 98.00 179 ARG A C 1
ATOM 1421 O O . ARG A 1 179 ? -8.227 -6.481 -8.529 1.00 98.00 179 ARG A O 1
ATOM 1428 N N . GLU A 1 180 ? -9.931 -5.803 -9.823 1.00 97.88 180 GLU A N 1
ATOM 1429 C CA . GLU A 1 180 ? -9.623 -6.671 -10.967 1.00 97.88 180 GLU A CA 1
ATOM 1430 C C . GLU A 1 180 ? -8.230 -6.377 -11.534 1.00 97.88 180 GLU A C 1
ATOM 1432 O O . GLU A 1 180 ? -7.400 -7.281 -11.637 1.00 97.88 180 GLU A O 1
ATOM 1437 N N . ALA A 1 181 ? -7.918 -5.107 -11.796 1.00 96.75 181 ALA A N 1
ATOM 1438 C CA . ALA A 1 181 ? -6.607 -4.692 -12.290 1.00 96.75 181 ALA A CA 1
ATOM 1439 C C . ALA A 1 181 ? -5.456 -5.011 -11.309 1.00 96.75 181 ALA A C 1
ATOM 1441 O O . ALA A 1 181 ? -4.357 -5.403 -11.726 1.00 96.75 181 ALA A O 1
ATOM 1442 N N . ILE A 1 182 ? -5.689 -4.899 -9.997 1.00 97.38 182 ILE A N 1
ATOM 1443 C CA . ILE A 1 182 ? -4.728 -5.335 -8.971 1.00 97.38 182 ILE A CA 1
ATOM 1444 C C . ILE A 1 182 ? -4.513 -6.857 -9.030 1.00 97.38 182 ILE A C 1
ATOM 1446 O O . ILE A 1 182 ? -3.369 -7.317 -8.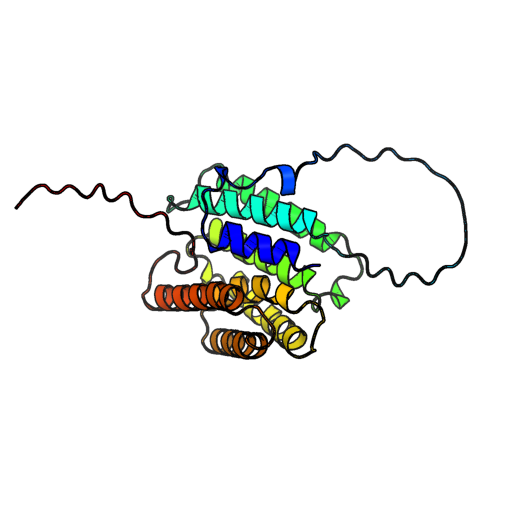968 1.00 97.38 182 ILE A O 1
ATOM 1450 N N . LEU A 1 183 ? -5.579 -7.651 -9.180 1.00 96.94 183 LEU A N 1
ATOM 1451 C CA . LEU A 1 183 ? -5.475 -9.109 -9.300 1.00 96.94 183 LEU A CA 1
ATOM 1452 C C . LEU A 1 183 ? -4.721 -9.533 -10.558 1.00 96.94 183 LEU A C 1
ATOM 1454 O O . LEU A 1 183 ? -3.836 -10.385 -10.471 1.00 96.94 183 LEU A O 1
ATOM 1458 N N . GLU A 1 184 ? -5.023 -8.921 -11.700 1.00 95.44 184 GLU A N 1
ATOM 1459 C CA . GLU A 1 184 ? -4.292 -9.144 -12.949 1.00 95.44 184 GLU A CA 1
ATOM 1460 C C . GLU A 1 184 ? -2.807 -8.820 -12.784 1.00 95.44 184 GLU A C 1
ATOM 1462 O O . GLU A 1 184 ? -1.942 -9.609 -13.173 1.00 95.44 184 GLU A O 1
ATOM 1467 N N . SER A 1 185 ? -2.490 -7.705 -12.121 1.00 93.62 185 SER A N 1
ATOM 1468 C CA . SER A 1 185 ? -1.106 -7.362 -11.805 1.00 93.62 185 SER A CA 1
ATOM 1469 C C . SER A 1 185 ? -0.416 -8.416 -10.943 1.00 93.62 185 SER A C 1
ATOM 1471 O O . SER A 1 185 ? 0.722 -8.788 -11.237 1.00 93.62 185 SER A O 1
ATOM 1473 N N . PHE A 1 186 ? -1.076 -8.923 -9.898 1.00 94.31 186 PHE A N 1
ATOM 1474 C CA . PHE A 1 186 ? -0.513 -10.001 -9.089 1.00 94.31 186 PHE A CA 1
ATOM 1475 C C . PHE A 1 186 ? -0.276 -11.267 -9.924 1.00 94.31 186 PHE A C 1
ATOM 1477 O O . PHE A 1 186 ? 0.798 -11.853 -9.830 1.00 94.31 186 PHE A O 1
ATOM 1484 N N . LEU A 1 187 ? -1.209 -11.661 -10.794 1.00 93.44 187 LEU A N 1
ATOM 1485 C CA . LEU A 1 187 ? -1.033 -12.831 -11.667 1.00 93.44 187 LEU A CA 1
ATOM 1486 C C . LEU A 1 187 ? 0.182 -12.692 -12.598 1.00 93.44 187 LEU A C 1
ATOM 1488 O O . LEU A 1 187 ? 0.918 -13.655 -12.806 1.00 93.44 187 LEU A O 1
ATOM 1492 N N . LEU A 1 188 ? 0.442 -11.490 -13.119 1.00 91.81 188 LEU A N 1
ATOM 1493 C CA . LEU A 1 188 ? 1.635 -11.228 -13.931 1.00 91.81 188 LEU A CA 1
ATOM 1494 C C . LEU A 1 188 ? 2.935 -11.300 -13.115 1.00 91.81 188 LEU A C 1
ATOM 1496 O O . LEU A 1 188 ? 3.996 -11.606 -13.667 1.00 91.81 188 LEU A O 1
ATOM 1500 N N . LEU A 1 189 ? 2.898 -10.970 -11.823 1.00 90.44 189 LEU A N 1
ATOM 1501 C CA . LEU A 1 189 ? 4.069 -11.002 -10.940 1.00 90.44 189 LEU A CA 1
ATOM 1502 C C . LEU A 1 189 ? 4.408 -12.394 -10.419 1.00 90.44 189 LEU A C 1
ATOM 1504 O O . LEU A 1 189 ? 5.587 -12.682 -10.227 1.00 90.44 189 LEU A O 1
ATOM 1508 N N . GLU A 1 190 ? 3.400 -13.239 -10.222 1.00 91.50 190 GLU A N 1
ATOM 1509 C CA . GLU A 1 190 ? 3.519 -14.573 -9.629 1.00 91.50 190 GLU A CA 1
ATOM 1510 C C . GLU A 1 190 ? 4.693 -15.415 -10.172 1.00 91.50 190 GLU A C 1
ATOM 1512 O O . GLU A 1 190 ? 5.461 -15.930 -9.363 1.00 91.50 190 GLU A O 1
ATOM 1517 N N . PRO A 1 191 ? 4.948 -15.515 -11.495 1.00 90.62 191 PRO A N 1
ATOM 1518 C CA . PRO A 1 191 ? 6.064 -16.322 -11.999 1.00 90.62 191 PRO A CA 1
ATOM 1519 C C . PRO A 1 191 ? 7.454 -15.678 -11.834 1.00 90.62 191 PRO A C 1
ATOM 1521 O O . PRO A 1 191 ? 8.452 -16.301 -12.193 1.00 90.62 191 PRO A O 1
ATOM 1524 N N . ARG A 1 192 ? 7.549 -14.424 -11.367 1.00 89.62 192 ARG A N 1
ATOM 1525 C CA . ARG A 1 192 ? 8.791 -13.622 -11.341 1.00 89.62 192 ARG A CA 1
ATOM 1526 C C . ARG A 1 192 ? 9.282 -13.274 -9.935 1.00 89.62 192 ARG A C 1
ATOM 1528 O O . ARG A 1 192 ? 10.330 -12.642 -9.807 1.00 89.62 192 ARG A O 1
ATOM 1535 N N . ILE A 1 193 ? 8.529 -13.645 -8.906 1.00 87.00 193 ILE A N 1
ATOM 1536 C CA . ILE A 1 193 ? 8.778 -13.283 -7.508 1.00 87.00 193 ILE A CA 1
ATOM 1537 C C . ILE A 1 193 ? 8.793 -14.557 -6.659 1.00 87.00 193 ILE A C 1
ATOM 1539 O O . ILE A 1 193 ? 8.127 -15.535 -6.991 1.00 87.00 193 ILE A O 1
ATOM 1543 N N . ASP A 1 194 ? 9.565 -14.552 -5.567 1.00 88.94 194 ASP A N 1
ATOM 1544 C CA . ASP A 1 194 ? 9.512 -15.617 -4.562 1.00 88.94 194 ASP A CA 1
ATOM 1545 C C . ASP A 1 194 ? 8.069 -15.876 -4.093 1.00 88.94 194 ASP A C 1
ATOM 1547 O O . ASP A 1 194 ? 7.317 -14.945 -3.793 1.00 88.94 194 ASP A O 1
ATOM 1551 N N . PHE A 1 195 ? 7.688 -17.153 -4.023 1.00 85.31 195 PHE A N 1
ATOM 1552 C CA . PHE A 1 195 ? 6.310 -17.559 -3.760 1.00 85.31 195 PHE A CA 1
ATOM 1553 C C . PHE A 1 195 ? 5.789 -17.054 -2.410 1.00 85.31 195 PHE A C 1
ATOM 1555 O O . PHE A 1 195 ? 4.657 -16.576 -2.338 1.00 85.31 195 PHE A O 1
ATOM 1562 N N . GLN A 1 196 ? 6.596 -17.140 -1.347 1.00 85.94 196 GLN A N 1
ATOM 1563 C CA . GLN A 1 196 ? 6.155 -16.740 -0.012 1.00 85.94 196 GLN A CA 1
ATOM 1564 C C . GLN A 1 196 ? 5.998 -15.223 0.064 1.00 85.94 196 GLN A C 1
ATOM 1566 O O . GLN A 1 196 ? 4.961 -14.733 0.510 1.00 85.94 196 GLN A O 1
ATOM 1571 N N . LEU A 1 197 ? 6.997 -14.494 -0.438 1.00 84.50 197 LEU A N 1
ATOM 1572 C CA . LEU A 1 197 ? 6.954 -13.038 -0.537 1.00 84.50 197 LEU A CA 1
ATOM 1573 C C . LEU A 1 197 ? 5.706 -12.580 -1.305 1.00 84.50 197 LEU A C 1
ATOM 1575 O O . LEU A 1 197 ? 4.945 -11.745 -0.830 1.00 84.50 197 LEU A O 1
ATOM 1579 N N . PHE A 1 198 ? 5.454 -13.157 -2.478 1.00 89.81 198 PHE A N 1
ATOM 1580 C CA . PHE A 1 198 ? 4.273 -12.852 -3.280 1.00 89.81 198 PHE A CA 1
ATOM 1581 C C . PHE A 1 198 ? 2.957 -13.143 -2.538 1.00 89.81 198 PHE A C 1
ATOM 1583 O O . PHE A 1 198 ? 2.036 -12.317 -2.534 1.00 89.81 198 PHE A O 1
ATOM 1590 N N . HIS A 1 199 ? 2.867 -14.311 -1.899 1.00 90.00 199 HIS A N 1
ATOM 1591 C CA . HIS A 1 199 ? 1.671 -14.754 -1.193 1.00 90.00 199 HIS A CA 1
ATOM 1592 C C . HIS A 1 199 ? 1.321 -13.838 -0.011 1.00 90.00 199 HIS A C 1
ATOM 1594 O O . HIS A 1 199 ? 0.148 -13.496 0.169 1.00 90.00 199 HIS A O 1
ATOM 1600 N N . ASP A 1 200 ? 2.310 -13.395 0.768 1.00 89.69 200 ASP A N 1
ATOM 1601 C CA . ASP A 1 200 ? 2.096 -12.515 1.925 1.00 89.69 200 ASP A CA 1
ATOM 1602 C C . ASP A 1 200 ? 1.463 -11.179 1.502 1.00 89.69 200 ASP A C 1
ATOM 1604 O O . ASP A 1 200 ? 0.505 -10.711 2.119 1.00 89.69 200 ASP A O 1
ATOM 1608 N N . PHE A 1 201 ? 1.920 -10.600 0.392 1.00 94.19 201 PHE A N 1
ATOM 1609 C CA . PHE A 1 201 ? 1.355 -9.367 -0.160 1.00 94.19 201 PHE A CA 1
ATOM 1610 C C . PHE A 1 201 ? -0.084 -9.564 -0.660 1.00 94.19 201 PHE A C 1
ATOM 1612 O O . PHE A 1 201 ? -0.996 -8.833 -0.263 1.00 94.19 201 PHE A O 1
ATOM 1619 N N . LYS A 1 202 ? -0.304 -10.573 -1.513 1.00 95.56 202 LYS A N 1
ATOM 1620 C CA . LYS A 1 202 ? -1.613 -10.840 -2.131 1.00 95.56 202 LYS A CA 1
ATOM 1621 C C . LYS A 1 202 ? -2.675 -11.202 -1.091 1.00 95.56 202 LYS A C 1
ATOM 1623 O O . LYS A 1 202 ? -3.799 -10.709 -1.156 1.00 95.56 202 LYS A O 1
ATOM 1628 N N . SER A 1 203 ? -2.333 -12.057 -0.130 1.00 94.75 203 SER A N 1
ATOM 1629 C CA . SER A 1 203 ? -3.272 -12.529 0.894 1.00 94.75 203 SER A CA 1
ATOM 1630 C C . SER A 1 203 ? -3.782 -11.396 1.787 1.00 94.75 203 SER A C 1
ATOM 1632 O O . SER A 1 203 ? -4.982 -11.332 2.057 1.00 94.75 203 SER A O 1
ATOM 1634 N N . ASN A 1 204 ? -2.913 -10.462 2.180 1.00 94.50 204 ASN A N 1
ATOM 1635 C CA . ASN A 1 204 ? -3.298 -9.297 2.975 1.00 94.50 204 ASN A CA 1
ATOM 1636 C C . ASN A 1 204 ? -4.212 -8.331 2.204 1.00 94.50 204 ASN A C 1
ATOM 1638 O O . ASN A 1 204 ? -5.201 -7.858 2.764 1.00 94.50 204 ASN A O 1
ATOM 1642 N N . VAL A 1 205 ? -3.956 -8.097 0.912 1.00 97.31 205 VAL A N 1
ATOM 1643 C CA . VAL A 1 205 ? -4.853 -7.294 0.058 1.00 97.31 205 VAL A CA 1
ATOM 1644 C C . VAL A 1 205 ? -6.240 -7.935 -0.038 1.00 97.31 205 VAL A C 1
ATOM 1646 O O . VAL A 1 205 ? -7.248 -7.279 0.217 1.00 97.31 205 VAL A O 1
ATOM 1649 N N . LEU A 1 206 ? -6.304 -9.240 -0.318 1.00 97.38 206 LEU A N 1
ATOM 1650 C CA . LEU A 1 206 ? -7.570 -9.976 -0.391 1.00 97.38 206 LEU A CA 1
ATOM 1651 C C . LEU A 1 206 ? -8.334 -9.967 0.939 1.00 97.38 206 LEU A C 1
ATOM 1653 O O . LEU A 1 206 ? -9.558 -9.816 0.959 1.00 97.38 206 LEU A O 1
ATOM 1657 N N . LYS A 1 207 ? -7.619 -10.126 2.058 1.00 95.75 207 LYS A N 1
ATOM 1658 C CA . LYS A 1 207 ? -8.192 -10.023 3.404 1.00 95.75 207 LYS A CA 1
ATOM 1659 C C . LYS A 1 207 ? -8.765 -8.627 3.639 1.00 95.75 207 LYS A C 1
ATOM 1661 O O . LYS A 1 207 ? -9.863 -8.517 4.178 1.00 95.75 207 LYS A O 1
ATOM 1666 N N . SER A 1 208 ? -8.063 -7.585 3.199 1.00 95.69 208 SER A N 1
ATOM 1667 C CA . SER A 1 208 ? -8.526 -6.206 3.323 1.00 95.69 208 SER A CA 1
ATOM 1668 C C . SER A 1 208 ? -9.835 -5.957 2.574 1.00 95.69 208 SER A C 1
ATOM 1670 O O . SER A 1 208 ? -10.774 -5.407 3.149 1.00 95.69 208 SER A O 1
ATOM 1672 N N . TRP A 1 209 ? -9.952 -6.440 1.335 1.00 97.69 209 TRP A N 1
ATOM 1673 C CA . TRP A 1 209 ? -11.192 -6.328 0.561 1.00 97.69 209 TRP A CA 1
ATOM 1674 C C . TRP A 1 209 ? -12.356 -7.050 1.216 1.00 97.69 209 TRP A C 1
ATOM 1676 O O . TRP A 1 209 ? -13.417 -6.459 1.375 1.00 97.69 209 TRP A O 1
ATOM 1686 N N . ARG A 1 210 ? -12.140 -8.286 1.680 1.00 97.19 210 ARG A N 1
ATOM 1687 C CA . ARG A 1 210 ? -13.178 -9.037 2.393 1.00 97.19 210 ARG A CA 1
ATOM 1688 C C . ARG A 1 210 ? -13.677 -8.273 3.618 1.00 97.19 210 ARG A C 1
ATOM 1690 O O . ARG A 1 210 ? -14.879 -8.119 3.789 1.00 97.19 210 ARG A O 1
ATOM 1697 N N . ARG A 1 211 ? -12.756 -7.749 4.434 1.00 94.06 211 ARG A N 1
ATOM 1698 C CA . ARG A 1 211 ? -13.101 -6.949 5.617 1.00 94.06 211 ARG A CA 1
ATOM 1699 C C . ARG A 1 211 ? -13.891 -5.696 5.240 1.00 94.06 211 ARG A C 1
ATOM 1701 O O . ARG A 1 211 ? -14.828 -5.341 5.943 1.00 94.06 211 ARG A O 1
ATOM 1708 N N . TYR A 1 212 ? -13.522 -5.030 4.146 1.00 95.44 212 TYR A N 1
ATOM 1709 C CA . TYR A 1 212 ? -14.253 -3.860 3.658 1.00 95.44 212 TYR A CA 1
ATOM 1710 C C . TYR A 1 212 ? -15.680 -4.229 3.240 1.00 95.44 212 TYR A C 1
ATOM 1712 O O . TYR A 1 212 ? -16.625 -3.571 3.663 1.00 95.44 212 TYR A O 1
ATOM 1720 N N . ASP A 1 213 ? -15.839 -5.313 2.481 1.00 96.50 213 ASP A N 1
ATOM 1721 C CA . ASP A 1 213 ? -17.142 -5.785 1.999 1.00 96.50 213 ASP A CA 1
ATOM 1722 C C . ASP A 1 213 ? -18.051 -6.253 3.156 1.00 96.50 213 ASP A C 1
ATOM 1724 O O . ASP A 1 213 ? -19.273 -6.135 3.086 1.00 96.50 213 ASP A O 1
ATOM 1728 N N . GLU A 1 214 ? -17.458 -6.730 4.254 1.00 95.88 214 GLU A N 1
ATOM 1729 C CA . GLU A 1 214 ? -18.137 -7.062 5.517 1.00 95.88 214 GLU A CA 1
ATOM 1730 C C . GLU A 1 214 ? -18.476 -5.826 6.376 1.00 95.88 214 GLU A C 1
ATOM 1732 O O . GLU A 1 214 ? -19.124 -5.952 7.416 1.00 95.88 214 GLU A O 1
ATOM 1737 N N . GLY A 1 215 ? -18.051 -4.625 5.968 1.00 92.25 215 GLY A N 1
ATOM 1738 C CA . GLY A 1 215 ? -18.273 -3.381 6.707 1.00 92.25 215 GLY A CA 1
ATOM 1739 C C . GLY A 1 215 ? -17.385 -3.219 7.944 1.00 92.25 215 GLY A C 1
ATOM 1740 O O . GLY A 1 215 ? -17.723 -2.453 8.848 1.00 92.25 215 GLY A O 1
ATOM 1741 N N . ILE A 1 216 ? -16.261 -3.938 8.017 1.00 89.38 216 ILE A N 1
ATOM 1742 C CA . ILE A 1 216 ? -15.318 -3.842 9.134 1.00 89.38 216 ILE A CA 1
ATOM 1743 C C . ILE A 1 216 ? -14.558 -2.514 9.050 1.00 89.38 216 ILE A C 1
ATOM 1745 O O . ILE A 1 216 ? -13.831 -2.242 8.090 1.00 89.38 216 ILE A O 1
ATOM 1749 N N . ASP A 1 217 ? -14.675 -1.711 10.109 1.00 85.00 217 ASP A N 1
ATOM 1750 C CA . ASP A 1 217 ? -13.861 -0.512 10.296 1.00 85.00 217 ASP A CA 1
ATOM 1751 C C . ASP A 1 217 ? -12.364 -0.865 10.229 1.00 85.00 217 ASP A C 1
ATOM 1753 O O . ASP A 1 217 ? -11.920 -1.890 10.750 1.00 85.00 217 ASP A O 1
ATOM 1757 N N . ARG A 1 218 ? -11.560 0.001 9.597 1.00 88.44 218 ARG A N 1
ATOM 1758 C CA . ARG A 1 218 ? -10.122 -0.242 9.368 1.00 88.44 218 ARG A CA 1
ATOM 1759 C C . ARG A 1 218 ? -9.842 -1.546 8.618 1.00 88.44 218 ARG A C 1
ATOM 1761 O O . ARG A 1 218 ? -8.874 -2.238 8.919 1.00 88.44 218 ARG A O 1
ATOM 1768 N N . SER A 1 219 ? -10.656 -1.873 7.618 1.00 91.69 219 SER A N 1
ATOM 1769 C CA . SER A 1 219 ? -10.444 -3.018 6.723 1.00 91.69 219 SER A CA 1
ATOM 1770 C C . SER A 1 219 ? -9.040 -3.084 6.104 1.00 91.69 219 SER A C 1
ATOM 1772 O O . SER A 1 219 ? -8.557 -4.161 5.772 1.00 91.69 219 SER A O 1
ATOM 1774 N N . TRP A 1 220 ? -8.364 -1.944 5.965 1.00 92.31 220 TRP A N 1
ATOM 1775 C CA . TRP A 1 220 ? -6.991 -1.811 5.475 1.00 92.31 220 TRP A CA 1
ATOM 1776 C C . TRP A 1 220 ? -5.913 -2.185 6.501 1.00 92.31 220 TRP A C 1
ATOM 1778 O O . TRP A 1 220 ? -4.763 -2.363 6.112 1.00 92.31 220 TRP A O 1
ATOM 1788 N N . ASN A 1 221 ? -6.235 -2.275 7.796 1.00 91.06 221 ASN A N 1
ATOM 1789 C CA . ASN A 1 221 ? -5.238 -2.535 8.830 1.00 91.06 221 ASN A CA 1
ATOM 1790 C C . ASN A 1 221 ? -4.840 -4.018 8.839 1.00 91.06 221 ASN A C 1
ATOM 1792 O O . ASN A 1 221 ? -5.600 -4.862 9.317 1.00 91.06 221 ASN A O 1
ATOM 1796 N N . TRP A 1 222 ? -3.647 -4.319 8.324 1.00 89.81 222 TRP A N 1
ATOM 1797 C CA . TRP A 1 222 ? -3.066 -5.665 8.334 1.00 89.81 222 TRP A CA 1
ATOM 1798 C C . TRP A 1 222 ? -2.260 -5.979 9.599 1.00 89.81 222 TRP A C 1
ATOM 1800 O O . TRP A 1 222 ? -1.908 -7.138 9.805 1.00 89.81 222 TRP A O 1
ATOM 1810 N N . ILE A 1 223 ? -1.952 -4.972 10.422 1.00 85.75 223 ILE A N 1
ATOM 1811 C CA . ILE A 1 223 ? -1.342 -5.198 11.727 1.00 85.75 223 ILE A CA 1
ATOM 1812 C C . ILE A 1 223 ? -2.467 -5.671 12.647 1.00 85.75 223 ILE A C 1
ATOM 1814 O O . ILE A 1 223 ? -3.464 -4.973 12.839 1.00 85.75 223 ILE A O 1
ATOM 1818 N N . GLU A 1 224 ? -2.333 -6.900 13.132 1.00 68.62 224 GLU A N 1
ATOM 1819 C CA . GLU A 1 224 ? -3.232 -7.492 14.113 1.00 68.62 224 GLU A CA 1
ATOM 1820 C C . GLU A 1 224 ? -2.401 -7.889 15.329 1.00 68.62 224 GLU A C 1
ATOM 1822 O O . GLU A 1 224 ? -1.722 -8.919 15.327 1.00 68.62 224 GLU A O 1
ATOM 1827 N N . ARG A 1 225 ? -2.463 -7.093 16.396 1.00 63.38 225 ARG A N 1
ATOM 1828 C CA . ARG A 1 225 ? -2.128 -7.583 17.728 1.00 63.38 225 ARG A CA 1
ATOM 1829 C C . ARG A 1 225 ? -3.114 -8.686 18.056 1.00 63.38 225 ARG A C 1
ATOM 1831 O O . ARG A 1 225 ? -4.329 -8.496 17.961 1.00 63.38 225 ARG A O 1
ATOM 1838 N N . ALA A 1 226 ? -2.587 -9.849 18.434 1.00 44.69 226 ALA A N 1
ATOM 1839 C CA . ALA A 1 226 ? -3.394 -10.837 19.124 1.00 44.69 226 ALA A CA 1
ATOM 1840 C C . ALA A 1 226 ? -4.070 -10.094 20.278 1.00 44.69 226 ALA A C 1
ATOM 1842 O O . ALA A 1 226 ? -3.379 -9.547 21.136 1.00 44.69 226 ALA A O 1
ATOM 1843 N N . ALA A 1 227 ? -5.399 -9.982 20.234 1.00 43.34 227 ALA A N 1
ATOM 1844 C CA . ALA A 1 227 ? -6.140 -9.475 21.371 1.00 43.34 227 ALA A CA 1
ATOM 1845 C C . ALA A 1 227 ? -5.674 -10.295 22.574 1.00 43.34 227 ALA A C 1
ATOM 1847 O O . ALA A 1 227 ? -5.672 -11.525 22.493 1.00 43.34 227 ALA A O 1
ATOM 1848 N N . ASP A 1 228 ? -5.212 -9.626 23.631 1.00 39.09 228 ASP A N 1
ATOM 1849 C CA . ASP A 1 228 ? -4.867 -10.297 24.874 1.00 39.09 228 ASP A CA 1
ATOM 1850 C C . ASP A 1 228 ? -6.029 -11.222 25.232 1.00 39.09 228 ASP A C 1
ATOM 1852 O O . ASP A 1 228 ? -7.139 -10.762 25.513 1.00 39.09 228 ASP A O 1
ATOM 1856 N N . ASP A 1 229 ? -5.767 -12.527 25.204 1.00 37.78 229 ASP A N 1
ATOM 1857 C CA . ASP A 1 229 ? -6.706 -13.605 25.512 1.00 37.78 229 ASP A CA 1
ATOM 1858 C C . ASP A 1 229 ? -6.949 -13.658 27.037 1.00 37.78 229 ASP A C 1
ATOM 1860 O O . ASP A 1 229 ? -6.843 -14.681 27.708 1.00 37.78 229 ASP A O 1
ATOM 1864 N N . SER A 1 230 ? -7.237 -12.492 27.618 1.00 38.88 230 SER A N 1
ATOM 1865 C CA . SER A 1 230 ? -7.666 -12.274 28.998 1.00 38.88 230 SER A CA 1
ATOM 1866 C C . SER A 1 230 ? -9.190 -12.123 29.082 1.00 38.88 230 SER A C 1
ATOM 1868 O O . SER A 1 230 ? -9.733 -11.507 30.001 1.00 38.88 230 SER A O 1
ATOM 1870 N N . GLY A 1 231 ? -9.901 -12.754 28.142 1.00 35.41 231 GLY A N 1
ATOM 1871 C CA . GLY A 1 231 ? -11.324 -13.057 28.232 1.00 35.41 231 GLY A CA 1
ATOM 1872 C C . GLY A 1 231 ? -11.592 -14.111 29.308 1.00 35.41 231 GLY A C 1
ATOM 1873 O O . GLY A 1 231 ? -11.816 -15.274 29.011 1.00 35.41 231 GLY A O 1
ATOM 1874 N N . ASN A 1 232 ? -11.513 -13.684 30.567 1.00 37.44 232 ASN A N 1
ATOM 1875 C CA . ASN A 1 232 ? -12.274 -14.160 31.722 1.00 37.44 232 ASN A CA 1
ATOM 1876 C C . ASN A 1 232 ? -13.020 -15.515 31.553 1.00 37.44 232 ASN A C 1
ATOM 1878 O O . ASN A 1 232 ? -14.165 -15.517 31.095 1.00 37.44 232 ASN A O 1
ATOM 1882 N N . PRO A 1 233 ? -12.462 -16.661 31.998 1.00 38.97 233 PRO A N 1
ATOM 1883 C CA . PRO A 1 233 ? -13.238 -17.880 32.187 1.00 38.97 233 PRO A CA 1
ATOM 1884 C C . PRO A 1 233 ? -13.995 -17.754 33.514 1.00 38.97 233 PRO A C 1
ATOM 1886 O O . PRO A 1 233 ? -13.600 -18.303 34.542 1.00 38.97 233 PRO A O 1
ATOM 1889 N N . GLY A 1 234 ? -15.056 -16.953 33.515 1.00 38.72 234 GLY A N 1
ATOM 1890 C CA . GLY A 1 234 ? -15.847 -16.690 34.705 1.00 38.72 234 GLY A CA 1
ATOM 1891 C C . GLY A 1 234 ? -17.292 -16.377 34.360 1.00 38.72 234 GLY A C 1
ATOM 1892 O O . GLY A 1 234 ? -17.574 -15.264 33.926 1.00 38.72 234 GLY A O 1
ATOM 1893 N N . LEU A 1 235 ? -18.160 -17.341 34.697 1.00 41.72 235 LEU A N 1
ATOM 1894 C CA . LEU A 1 235 ? -19.633 -17.336 34.714 1.00 41.72 235 LEU A CA 1
ATOM 1895 C C . LEU A 1 235 ? -20.305 -17.908 33.455 1.00 41.72 235 LEU A C 1
ATOM 1897 O O . LEU A 1 235 ? -20.666 -17.166 32.550 1.00 41.72 235 LEU A O 1
ATOM 1901 N N . GLU A 1 236 ? -20.505 -19.229 33.435 1.00 35.28 236 GLU A N 1
ATOM 1902 C CA . GLU A 1 236 ? -21.799 -19.883 33.734 1.00 35.28 236 GLU A CA 1
ATOM 1903 C C . GLU A 1 236 ? -21.588 -21.359 34.112 1.00 35.28 236 GLU A C 1
ATOM 1905 O O . GLU A 1 236 ? -20.698 -22.009 33.516 1.00 35.28 236 GLU A O 1
#

InterPro domains:
  IPR021858 Fungal transcription factor [PF11951] (63-224)

pLDDT: mean 77.09, std 20.41, range [29.27, 98.0]

Sequence (236 aa):
MSLSYVNFFSEWILKSRDPEIIPDDIAGGQASPIATAQGVNQLAAENDDTQSIIDDRQMIGLLRRIYLLHWQTEDTSTPSSTAIPQAFSLWQELKDQEASDPHQYAKSDSAEWLCLSSLFIWLHLIVYPKGVESPGIQLMVTKNLPHILRMNTQNTPNVHSLLIPLFFHGIASIQEHDREAILESFLLLEPRIDFQLFHDFKSNVLKSWRRYDEGIDRSWNWIERAADDSGNPGLE

Radius of gyration: 19.58 Å; chains: 1; bounding box: 59×45×55 Å

Organism: Penicillium brevicompactum (NCBI:txid5074)